Protein AF-A0A0B2QZ23-F1 (afdb_monomer_lite)

Sequence (233 aa):
MTALEVLDHSSRLVLEVAQHLGEGVVRTIVMDASEGVVRGWHVLNTGSLIITENKCAFVYRQMNEPPGARARVGLTGLTMAKHFRDAKGQDVLLFIDNIFRFTQANSDVSALLGRIPSAVGYQPTLSTDLGALQERITTTKKGSITYVQAIYVPADDLTDPAPAITFAHLDATTVLSRQISELGIYPIVEYLLKVLMIQINKGHQYIRSQAVSYFIYLFRHNFVSFYFQYVCM

pLDDT: mean 70.84, std 20.69, range [25.53, 92.12]

Organism: Glycine soja (NCBI:txid3848)

Structure (mmCIF, N/CA/C/O backbone):
data_AF-A0A0B2QZ23-F1
#
_entry.id   AF-A0A0B2QZ23-F1
#
loop_
_atom_site.group_PDB
_atom_site.id
_atom_site.type_symbol
_atom_site.label_atom_id
_atom_site.label_alt_id
_atom_site.label_comp_id
_atom_site.label_asym_id
_atom_site.label_entity_id
_atom_site.label_seq_id
_atom_site.pdbx_PDB_ins_code
_atom_site.Cartn_x
_atom_site.Cartn_y
_atom_site.Cartn_z
_atom_site.occupancy
_atom_site.B_iso_or_equiv
_atom_site.auth_seq_id
_atom_site.auth_comp_id
_atom_site.auth_asym_id
_atom_site.auth_atom_id
_atom_site.pdbx_PDB_model_num
ATOM 1 N N . MET A 1 1 ? -21.849 -13.389 3.381 1.00 57.47 1 MET A N 1
ATOM 2 C CA . MET A 1 1 ? -20.797 -14.112 4.123 1.00 57.47 1 MET A CA 1
ATOM 3 C C . MET A 1 1 ? -21.209 -14.118 5.583 1.00 57.47 1 MET A C 1
ATOM 5 O O . MET A 1 1 ? -21.574 -13.063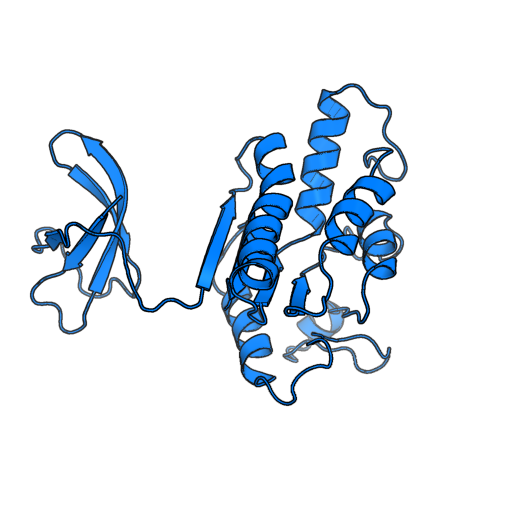 6.084 1.00 57.47 1 MET A O 1
ATOM 9 N N . THR A 1 2 ? -21.271 -15.291 6.206 1.00 71.69 2 THR A N 1
ATOM 10 C CA . THR A 1 2 ? -21.719 -15.505 7.595 1.00 71.69 2 THR A CA 1
ATOM 11 C C . THR A 1 2 ? -20.664 -16.329 8.332 1.00 71.69 2 THR A C 1
ATOM 13 O O . THR A 1 2 ? -19.887 -17.037 7.690 1.00 71.69 2 THR A O 1
ATOM 16 N N . ALA A 1 3 ? -20.622 -16.244 9.657 1.00 79.75 3 ALA A N 1
ATOM 17 C CA . ALA A 1 3 ? -19.800 -17.120 10.483 1.00 79.75 3 ALA A CA 1
ATOM 18 C C . ALA A 1 3 ? -20.585 -18.373 10.898 1.00 79.75 3 ALA A C 1
ATOM 20 O O . ALA A 1 3 ? -21.808 -18.330 11.049 1.00 79.75 3 ALA A O 1
ATOM 21 N N . LEU A 1 4 ? -19.884 -19.488 11.088 1.00 84.12 4 LEU A N 1
ATOM 22 C CA . LEU A 1 4 ? -20.405 -20.685 11.736 1.00 84.12 4 LEU A CA 1
ATOM 23 C C . LEU A 1 4 ? -19.620 -20.947 13.025 1.00 84.12 4 LEU A C 1
ATOM 25 O O . LEU A 1 4 ? -18.435 -20.638 13.112 1.00 84.12 4 LEU A O 1
ATOM 29 N N . GLU A 1 5 ? -20.271 -21.534 14.015 1.00 84.62 5 GLU A N 1
ATOM 30 C CA . GLU A 1 5 ? -19.658 -21.939 15.279 1.00 84.62 5 GLU A CA 1
ATOM 31 C C . GLU A 1 5 ? -19.799 -23.453 15.437 1.00 84.62 5 GLU A C 1
ATOM 33 O O . GLU A 1 5 ? -20.884 -24.000 15.239 1.00 84.62 5 GLU A O 1
ATOM 38 N N . VAL A 1 6 ? -18.700 -24.144 15.734 1.00 85.00 6 VAL A N 1
ATOM 39 C CA . VAL A 1 6 ? -18.723 -25.589 15.991 1.00 85.00 6 VAL A CA 1
ATOM 40 C C . VAL A 1 6 ? -19.332 -25.837 17.366 1.00 85.00 6 VAL A C 1
ATOM 42 O O . VAL A 1 6 ? -18.873 -25.272 18.357 1.00 85.00 6 VAL A O 1
ATOM 45 N N . LEU A 1 7 ? -20.357 -26.686 17.426 1.00 79.00 7 LEU A N 1
ATOM 46 C CA . LEU A 1 7 ? -20.997 -27.075 18.682 1.00 79.00 7 LEU A CA 1
ATOM 47 C C . LEU A 1 7 ? -20.193 -28.179 19.385 1.00 79.00 7 LEU A C 1
ATOM 49 O O . LEU A 1 7 ? -19.529 -28.982 18.733 1.00 79.00 7 LEU A O 1
ATOM 53 N N . ASP A 1 8 ? -20.273 -28.214 20.717 1.00 73.69 8 ASP A N 1
ATOM 54 C CA . ASP A 1 8 ? -19.713 -29.269 21.581 1.00 73.69 8 ASP A CA 1
ATOM 55 C C . ASP A 1 8 ? -18.184 -29.469 21.510 1.00 73.69 8 ASP A C 1
ATOM 57 O O . ASP A 1 8 ? -17.655 -30.495 21.943 1.00 73.69 8 ASP A O 1
ATOM 61 N N . HIS A 1 9 ? -17.444 -28.474 21.015 1.00 76.56 9 HIS A N 1
ATOM 62 C CA . HIS A 1 9 ? -15.984 -28.468 21.076 1.00 76.56 9 HIS A CA 1
ATOM 63 C C . HIS A 1 9 ? -15.488 -27.891 22.416 1.00 76.56 9 HIS A C 1
ATOM 65 O O . HIS A 1 9 ? -16.087 -26.983 22.989 1.00 76.56 9 HIS A O 1
ATOM 71 N N . SER A 1 10 ? -14.366 -28.417 22.924 1.00 71.38 10 SER A N 1
ATOM 72 C CA . SER A 1 10 ? -13.705 -27.990 24.168 1.00 71.38 10 SER A CA 1
ATOM 73 C C . SER A 1 10 ? -13.343 -26.503 24.214 1.00 71.38 10 SER A C 1
ATOM 75 O O . SER A 1 10 ? -13.226 -25.930 25.295 1.00 71.38 10 SER A O 1
ATOM 77 N N . SER A 1 11 ? -13.149 -25.884 23.053 1.00 72.44 11 SER A N 1
ATOM 78 C CA . SER A 1 11 ? -12.895 -24.458 22.881 1.00 72.44 11 SER A CA 1
ATOM 79 C C . SER A 1 11 ? -13.842 -23.896 21.826 1.00 72.44 11 SER A C 1
ATOM 81 O O . SER A 1 11 ? -14.302 -24.600 20.926 1.00 72.44 11 SER A O 1
ATOM 83 N N . ARG A 1 12 ? -14.147 -22.601 21.940 1.00 78.12 12 ARG A N 1
ATOM 84 C CA . ARG A 1 12 ? -15.008 -21.908 20.984 1.00 78.12 12 ARG A CA 1
ATOM 85 C C . ARG A 1 12 ? -14.316 -21.827 19.624 1.00 78.12 12 ARG A C 1
ATOM 87 O O . ARG A 1 12 ? -13.436 -20.991 19.436 1.00 78.12 12 ARG A O 1
ATOM 94 N N . LEU A 1 13 ? -14.746 -22.658 18.679 1.00 80.75 13 LEU A N 1
ATOM 95 C CA . LEU A 1 13 ? -14.172 -22.711 17.339 1.00 80.75 13 LEU A CA 1
ATOM 96 C C . LEU A 1 13 ? -15.102 -22.053 16.320 1.00 80.75 13 LEU A C 1
ATOM 98 O O . LEU A 1 13 ? -16.215 -22.521 16.065 1.00 80.75 13 LEU A O 1
ATOM 102 N N . VAL A 1 14 ? -14.619 -20.960 15.730 1.00 82.88 14 VAL A N 1
ATOM 103 C CA . VAL A 1 14 ? -15.349 -20.166 14.737 1.00 82.88 14 VAL A CA 1
ATOM 104 C C . VAL A 1 14 ? -14.823 -20.463 13.333 1.00 82.88 14 VAL A C 1
ATOM 106 O O . VAL A 1 14 ? -13.619 -20.571 13.096 1.00 82.88 14 VAL A O 1
ATOM 109 N N . LEU A 1 15 ? -15.753 -20.578 12.395 1.00 82.94 15 LEU A N 1
ATOM 110 C CA . LEU A 1 15 ? -15.555 -20.884 10.987 1.00 82.94 15 LEU A CA 1
ATOM 111 C C . LEU A 1 15 ? -16.089 -19.712 10.154 1.00 82.94 15 LEU A C 1
ATOM 113 O O . LEU A 1 15 ? -17.257 -19.349 10.271 1.00 82.94 15 LEU A O 1
ATOM 117 N N . GLU A 1 16 ? -15.284 -19.128 9.276 1.00 83.81 16 GLU A N 1
ATOM 118 C CA . GLU A 1 16 ? -15.757 -18.120 8.323 1.00 83.81 16 GLU A CA 1
ATOM 119 C C . GLU A 1 16 ? -16.198 -18.787 7.019 1.00 83.81 16 GLU A C 1
ATOM 121 O O . GLU A 1 16 ? -15.425 -19.527 6.413 1.00 83.81 16 GLU A O 1
ATOM 126 N N . VAL A 1 17 ? -17.420 -18.525 6.541 1.00 82.88 17 VAL A N 1
ATOM 127 C CA . VAL A 1 17 ? -17.855 -19.007 5.220 1.00 82.88 17 VAL A CA 1
ATOM 128 C C . VAL A 1 17 ? -17.101 -18.258 4.120 1.00 82.88 17 VAL A C 1
ATOM 130 O O . VAL A 1 17 ? -17.397 -17.098 3.835 1.00 82.88 17 VAL A O 1
ATOM 133 N N . ALA A 1 18 ? -16.176 -18.952 3.459 1.00 78.50 18 ALA A N 1
ATOM 134 C CA . ALA A 1 18 ? -15.369 -18.419 2.366 1.00 78.50 18 ALA A CA 1
ATOM 135 C C . ALA A 1 18 ? -16.057 -18.557 1.002 1.00 78.50 18 ALA A C 1
ATOM 137 O O . ALA A 1 18 ? -15.916 -17.693 0.139 1.00 78.50 18 ALA A O 1
ATOM 138 N N . GLN A 1 19 ? -16.804 -19.644 0.784 1.00 79.38 19 GLN A N 1
ATOM 139 C CA . GLN A 1 19 ? -17.449 -19.901 -0.505 1.00 79.38 19 GLN A CA 1
ATOM 140 C C . GLN A 1 19 ? -18.698 -20.775 -0.360 1.00 79.38 19 GLN A C 1
ATOM 142 O O . GLN A 1 19 ? -18.686 -21.767 0.364 1.00 79.38 19 GLN A O 1
ATOM 147 N N . HIS A 1 20 ? -19.754 -20.467 -1.115 1.00 83.00 20 HIS A N 1
ATOM 148 C CA . HIS A 1 20 ? -20.890 -21.374 -1.303 1.00 83.00 20 HIS A CA 1
ATOM 149 C C . HIS A 1 20 ? -20.602 -22.329 -2.465 1.00 83.00 20 HIS A C 1
ATOM 151 O O . HIS A 1 20 ? -20.280 -21.878 -3.563 1.00 83.00 20 HIS A O 1
ATOM 157 N N . LEU A 1 21 ? -20.711 -23.637 -2.223 1.00 83.06 21 LEU A N 1
ATOM 158 C CA . LEU A 1 21 ? -20.508 -24.673 -3.243 1.00 83.06 21 LEU A CA 1
ATOM 159 C C . LEU A 1 21 ? -21.816 -25.130 -3.910 1.00 83.06 21 LEU A C 1
ATOM 161 O O . LEU A 1 21 ? -21.762 -25.824 -4.919 1.00 83.06 21 LEU A O 1
ATOM 165 N N . GLY A 1 22 ? -22.970 -24.714 -3.378 1.00 80.38 22 GLY A N 1
ATOM 166 C CA . GLY A 1 22 ? -24.292 -25.176 -3.815 1.00 80.38 22 GLY A CA 1
ATOM 167 C C . GLY A 1 22 ? -24.845 -26.280 -2.909 1.00 80.38 22 GLY A C 1
ATOM 168 O O . GLY A 1 22 ? -24.141 -26.768 -2.032 1.00 80.38 22 GLY A O 1
ATOM 169 N N . GLU A 1 23 ? -26.130 -26.617 -3.070 1.00 84.25 23 GLU A N 1
ATOM 170 C CA . GLU A 1 23 ? -26.814 -27.707 -2.335 1.00 84.25 23 GLU A CA 1
ATOM 171 C C . GLU A 1 23 ? -26.714 -27.625 -0.797 1.00 84.25 23 GLU A C 1
ATOM 173 O O . GLU A 1 23 ? -26.673 -28.630 -0.096 1.00 84.25 23 GLU A O 1
ATOM 178 N N . GLY A 1 24 ? -26.653 -26.407 -0.246 1.00 80.38 24 GLY A N 1
ATOM 179 C CA . GLY A 1 24 ? -26.492 -26.198 1.199 1.00 80.38 24 GLY A CA 1
ATOM 180 C C . GLY A 1 24 ? -25.072 -26.454 1.720 1.00 80.38 24 GLY A C 1
ATOM 181 O O . GLY A 1 24 ? -24.843 -26.372 2.923 1.00 80.38 24 GLY A O 1
ATOM 182 N N . VAL A 1 25 ? -24.106 -26.707 0.833 1.00 83.94 25 VAL A N 1
ATOM 183 C CA . VAL A 1 25 ? -22.698 -26.913 1.173 1.00 83.94 25 VAL A CA 1
ATOM 184 C C . VAL A 1 25 ? -21.920 -25.604 1.051 1.00 83.94 25 VAL A C 1
ATOM 186 O O . VAL A 1 25 ? -22.030 -24.853 0.074 1.00 83.94 25 VAL A O 1
ATOM 189 N N . VAL A 1 26 ? -21.081 -25.341 2.048 1.00 85.38 26 VAL A N 1
ATOM 190 C CA . VAL A 1 26 ? -20.183 -24.185 2.104 1.00 85.38 26 VAL A CA 1
ATOM 191 C C . VAL A 1 26 ? -18.754 -24.636 2.393 1.00 85.38 26 VAL A C 1
ATOM 193 O O . VAL A 1 26 ? -18.535 -25.595 3.129 1.00 85.38 26 VAL A O 1
ATOM 196 N N . ARG A 1 27 ? -17.766 -23.944 1.818 1.00 84.81 27 ARG A N 1
ATOM 197 C CA . ARG A 1 27 ? -16.373 -24.005 2.272 1.00 84.81 27 ARG A CA 1
ATOM 198 C C . ARG A 1 27 ? -16.157 -22.943 3.324 1.00 84.81 27 ARG A C 1
ATOM 200 O O . ARG A 1 27 ? -16.476 -21.773 3.101 1.00 84.81 27 ARG A O 1
ATOM 207 N N . THR A 1 28 ? -15.558 -23.358 4.425 1.00 83.62 28 THR A N 1
ATOM 208 C CA . THR A 1 28 ? -15.240 -22.488 5.546 1.00 83.62 28 THR A CA 1
ATOM 209 C C . THR A 1 28 ? -13.744 -22.452 5.811 1.00 83.62 28 THR A C 1
ATOM 211 O O . THR A 1 28 ? -13.057 -23.454 5.622 1.00 83.62 28 THR A O 1
ATOM 214 N N . ILE A 1 29 ? -13.256 -21.309 6.279 1.00 81.12 29 ILE A N 1
ATOM 215 C CA . ILE A 1 29 ? -11.912 -21.138 6.829 1.00 81.12 29 ILE A CA 1
ATOM 216 C C . ILE A 1 29 ? -12.041 -21.209 8.349 1.00 81.12 29 ILE A C 1
ATOM 218 O O . ILE A 1 29 ? -12.860 -20.508 8.937 1.00 81.12 29 ILE A O 1
ATOM 222 N N . VAL A 1 30 ? -11.273 -22.092 8.981 1.00 79.81 30 VA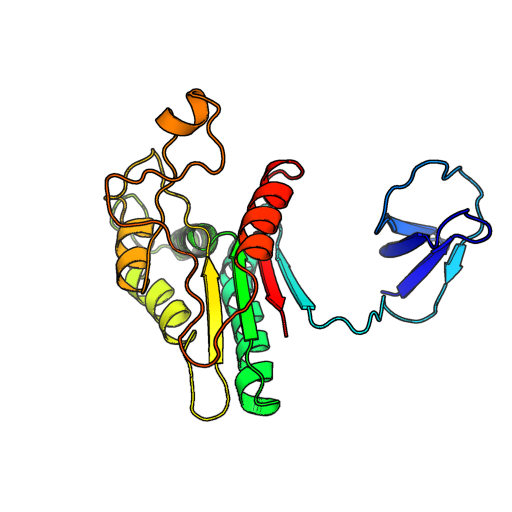L A N 1
ATOM 223 C CA . VAL A 1 30 ? -11.230 -22.197 10.444 1.00 79.81 30 VAL A CA 1
ATOM 224 C C . VAL A 1 30 ? -10.374 -21.053 10.982 1.00 79.81 30 VAL A C 1
ATOM 226 O O . VAL A 1 30 ? -9.276 -20.829 10.477 1.00 79.81 30 VAL A O 1
ATOM 229 N N . MET A 1 31 ? -10.876 -20.326 11.979 1.00 77.31 31 MET A N 1
ATOM 230 C CA . MET A 1 31 ? -10.185 -19.156 12.540 1.00 77.31 31 MET A CA 1
ATOM 231 C C . MET A 1 31 ? -9.189 -19.500 13.654 1.00 77.31 31 MET A C 1
ATOM 233 O O . MET A 1 31 ? -8.439 -18.628 14.084 1.00 77.31 31 MET A O 1
ATOM 237 N N . ASP A 1 32 ? -9.188 -20.748 14.117 1.00 76.56 32 ASP A N 1
ATOM 238 C CA . ASP A 1 32 ? -8.290 -21.269 15.150 1.00 76.56 32 ASP A CA 1
ATOM 239 C C . ASP A 1 32 ? -7.836 -22.696 14.780 1.00 76.56 32 ASP A C 1
ATOM 241 O O . ASP A 1 32 ? -8.217 -23.229 13.730 1.00 76.56 32 ASP A O 1
ATOM 245 N N . ALA A 1 33 ? -7.004 -23.319 15.614 1.00 75.88 33 ALA A N 1
ATOM 246 C CA . ALA A 1 33 ? -6.551 -24.689 15.433 1.00 75.88 33 ALA A CA 1
ATOM 247 C C . ALA A 1 33 ? -7.743 -25.642 15.232 1.00 75.88 33 ALA A C 1
ATOM 249 O O . ALA A 1 33 ? -8.682 -25.683 16.021 1.00 75.88 33 ALA A O 1
ATOM 250 N N . SER A 1 34 ? -7.690 -26.436 14.162 1.00 74.88 34 SER A N 1
ATOM 251 C CA . SER A 1 34 ? -8.732 -27.414 13.807 1.00 74.88 34 SER A CA 1
ATOM 252 C C . SER A 1 34 ? -8.493 -28.791 14.437 1.00 74.88 34 SER A C 1
ATOM 254 O O . SER A 1 34 ? -8.977 -29.811 13.940 1.00 74.88 34 SER A O 1
ATOM 256 N N . GLU A 1 35 ? -7.717 -28.839 15.521 1.00 75.06 35 GLU A N 1
ATOM 257 C CA . GLU A 1 35 ? -7.370 -30.085 16.195 1.00 75.06 35 GLU A CA 1
ATOM 258 C C . GLU A 1 35 ? -8.616 -30.751 16.790 1.00 75.06 35 GLU A C 1
ATOM 260 O O . GLU A 1 35 ? -9.374 -30.150 17.545 1.00 75.06 35 GLU A O 1
ATOM 265 N N . GLY A 1 36 ? -8.834 -32.020 16.439 1.00 73.88 36 GLY A N 1
ATOM 266 C CA . GLY A 1 36 ? -9.970 -32.803 16.933 1.00 73.88 36 GLY A CA 1
ATOM 267 C C . GLY A 1 36 ? -11.284 -32.601 16.172 1.00 73.88 36 GLY A C 1
ATOM 268 O O . GLY A 1 36 ? -12.244 -33.317 16.453 1.00 73.88 36 GLY A O 1
ATOM 269 N N . VAL A 1 37 ? -11.336 -31.711 15.175 1.00 79.44 37 VAL A N 1
ATOM 270 C CA . VAL A 1 37 ? -12.523 -31.556 14.322 1.00 79.44 37 VAL A CA 1
ATOM 271 C C . VAL A 1 37 ? -12.660 -32.763 13.397 1.00 79.44 37 VAL A C 1
ATOM 273 O O . VAL A 1 37 ? -11.770 -33.071 12.602 1.00 79.44 37 VAL A O 1
ATOM 276 N N . VAL A 1 38 ? -13.808 -33.436 13.464 1.00 78.94 38 VAL A N 1
ATOM 277 C CA . VAL A 1 38 ? -14.116 -34.613 12.643 1.00 78.94 38 VAL A CA 1
ATOM 278 C C . VAL A 1 38 ? -15.307 -34.366 11.723 1.00 78.94 38 VAL A C 1
ATOM 280 O O . VAL A 1 38 ? -16.138 -33.483 11.939 1.00 78.94 38 VAL A O 1
ATOM 283 N N . ARG A 1 39 ? -15.401 -35.163 10.654 1.00 80.75 39 ARG A N 1
ATOM 284 C CA . ARG A 1 39 ? -16.539 -35.101 9.729 1.00 80.75 39 ARG A CA 1
ATOM 285 C C . ARG A 1 39 ? -17.839 -35.421 10.469 1.00 80.75 39 ARG A C 1
ATOM 287 O O . ARG A 1 39 ? -17.892 -36.382 11.227 1.00 80.75 39 ARG A O 1
ATOM 294 N N . GLY A 1 40 ? -18.887 -34.650 10.184 1.00 81.25 40 GLY A N 1
ATOM 295 C CA . GLY A 1 40 ? -20.218 -34.837 10.770 1.00 81.25 40 GLY A CA 1
ATOM 296 C C . GLY A 1 40 ? -20.485 -34.012 12.029 1.00 81.25 40 GLY A C 1
ATOM 297 O O . GLY A 1 40 ? -21.598 -34.059 12.538 1.00 81.25 40 GLY A O 1
ATOM 298 N N . TRP A 1 41 ? -19.511 -33.235 12.512 1.00 84.00 41 TRP A N 1
ATOM 299 C CA . TRP A 1 41 ? -19.747 -32.282 13.593 1.00 84.00 41 TRP A CA 1
ATOM 300 C C . TRP A 1 41 ? -20.768 -31.213 13.219 1.00 84.00 41 TRP A C 1
ATOM 302 O O . TRP A 1 41 ? -20.800 -30.705 12.094 1.00 84.00 41 TRP A O 1
ATOM 312 N N . HIS A 1 42 ? -21.605 -30.877 14.196 1.00 83.62 42 HIS A N 1
ATOM 313 C CA . HIS A 1 42 ? -22.651 -29.888 14.028 1.00 83.62 42 HIS A CA 1
ATOM 314 C C . HIS A 1 42 ? -22.065 -28.480 14.109 1.00 83.62 42 HIS A C 1
ATOM 316 O O . HIS A 1 42 ? -21.294 -28.148 15.009 1.00 83.62 42 HIS A O 1
ATOM 322 N N . VAL A 1 43 ? -22.461 -27.646 13.151 1.00 86.56 43 VAL A N 1
ATOM 323 C CA . VAL A 1 43 ? -22.077 -26.238 13.080 1.00 86.56 43 VAL A CA 1
ATOM 324 C C . VAL A 1 43 ? -23.330 -25.377 13.101 1.00 86.56 43 VAL A C 1
ATOM 326 O O . VAL A 1 43 ? -24.308 -25.661 12.407 1.00 86.56 43 VAL A O 1
ATOM 329 N N . LEU A 1 44 ? -23.310 -24.325 13.908 1.00 85.62 44 LEU A N 1
ATOM 330 C CA . LEU A 1 44 ? -24.394 -23.367 14.038 1.00 85.62 44 LEU A CA 1
ATOM 331 C C . LEU A 1 44 ? -24.081 -22.131 13.201 1.00 85.62 44 LEU A C 1
ATOM 333 O O . LEU A 1 44 ? -23.026 -21.526 13.354 1.00 85.62 44 LEU A O 1
ATOM 337 N N . ASN A 1 45 ? -24.999 -21.735 12.321 1.00 84.38 45 ASN A N 1
ATOM 338 C CA . ASN A 1 45 ? -24.868 -20.481 11.585 1.00 84.38 45 ASN A CA 1
ATOM 339 C C . ASN A 1 45 ? -25.243 -19.312 12.496 1.00 84.38 45 ASN A C 1
ATOM 341 O O . ASN A 1 45 ? -26.379 -19.229 12.958 1.00 84.38 45 ASN A O 1
ATOM 345 N N . THR A 1 46 ? -24.306 -18.396 12.729 1.00 77.19 46 THR A N 1
ATOM 346 C CA . THR A 1 46 ? -24.526 -17.238 13.606 1.00 77.19 46 THR A CA 1
ATOM 347 C C . THR A 1 46 ? -25.385 -16.153 12.949 1.00 77.19 46 THR A C 1
ATOM 349 O O . THR A 1 46 ? -25.709 -15.149 13.583 1.00 77.19 46 THR A O 1
ATOM 352 N N . GLY A 1 47 ? -25.718 -16.298 11.659 1.00 74.06 47 GLY A N 1
ATOM 353 C CA . GLY A 1 47 ? -26.529 -15.349 10.888 1.00 74.06 47 GLY A CA 1
ATOM 354 C C . GLY A 1 47 ? -25.864 -13.988 10.663 1.00 74.06 47 GLY A C 1
ATOM 355 O O . GLY A 1 47 ? -26.443 -13.104 10.038 1.00 74.06 47 GLY A O 1
ATOM 356 N N . SER A 1 48 ? -24.640 -13.816 11.152 1.00 66.25 48 SER A N 1
ATOM 357 C CA . SER A 1 48 ? -23.883 -12.574 11.144 1.00 66.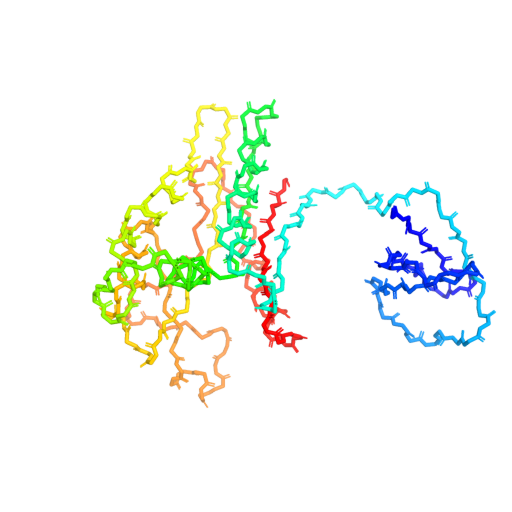25 48 SER A CA 1
ATOM 358 C C . SER A 1 48 ? -22.439 -12.860 10.745 1.00 66.25 48 SER A C 1
ATOM 360 O O . SER A 1 48 ? -21.976 -14.001 10.760 1.00 66.25 48 SER A O 1
ATOM 362 N N . LEU A 1 49 ? -21.726 -11.824 10.309 1.00 67.38 49 LEU A N 1
ATOM 363 C CA . LEU A 1 49 ? -20.280 -11.908 10.099 1.00 67.38 49 LEU A CA 1
ATOM 364 C C . LEU A 1 49 ? -19.579 -12.177 11.440 1.00 67.38 49 LEU A C 1
ATOM 366 O O . LEU A 1 49 ? -20.186 -12.023 12.498 1.00 67.38 49 LEU A O 1
ATOM 370 N N . ILE A 1 50 ? -18.296 -12.544 11.415 1.00 60.69 50 ILE A N 1
ATOM 371 C CA . ILE A 1 50 ? -17.487 -12.585 12.640 1.00 60.69 50 ILE A CA 1
ATOM 372 C C . ILE A 1 50 ? -17.350 -11.146 13.160 1.00 60.69 50 ILE A C 1
ATOM 374 O O . ILE A 1 50 ? -16.470 -10.395 12.749 1.00 60.69 50 ILE A O 1
ATOM 378 N N . ILE A 1 51 ? -18.263 -10.746 14.042 1.00 42.53 51 ILE A N 1
ATOM 379 C CA . ILE A 1 51 ? -18.211 -9.492 14.793 1.00 42.53 51 ILE A CA 1
ATOM 380 C C . ILE A 1 51 ? -17.527 -9.775 16.124 1.00 42.53 51 ILE A C 1
ATOM 382 O O . ILE A 1 51 ? -18.152 -10.046 17.143 1.00 42.53 51 ILE A O 1
ATOM 386 N N . THR A 1 52 ? -16.204 -9.729 16.104 1.00 42.47 52 THR A N 1
ATOM 387 C CA . THR A 1 52 ? -15.451 -9.341 17.298 1.00 42.47 52 THR A CA 1
ATOM 388 C C . THR A 1 52 ? -15.610 -7.824 17.459 1.00 42.47 52 THR A C 1
ATOM 390 O O . THR A 1 52 ? -15.868 -7.131 16.472 1.00 42.47 52 THR A O 1
ATOM 393 N N . GLU A 1 53 ? -15.414 -7.273 18.658 1.00 44.22 53 GLU A N 1
ATOM 394 C CA . GLU A 1 53 ? -15.165 -5.836 18.885 1.00 44.22 53 GLU A CA 1
ATOM 395 C C . GLU A 1 53 ? -13.830 -5.404 18.239 1.00 44.22 53 GLU A C 1
ATOM 397 O O . GLU A 1 53 ? -12.900 -4.916 18.882 1.00 44.22 53 GLU A O 1
ATOM 402 N N . ASN A 1 54 ? -13.673 -5.704 16.952 1.00 53.09 54 ASN A N 1
ATOM 403 C CA . ASN A 1 54 ? -12.395 -5.757 16.288 1.00 53.09 54 ASN A CA 1
ATOM 404 C C . ASN A 1 54 ? -12.017 -4.347 15.881 1.00 53.09 54 ASN A C 1
ATOM 406 O O . ASN A 1 54 ? -12.514 -3.787 14.904 1.00 53.09 54 ASN A O 1
ATOM 410 N N . LYS A 1 55 ? -11.054 -3.806 16.616 1.00 65.75 55 LYS A N 1
ATOM 411 C CA . LYS A 1 55 ? -10.291 -2.620 16.245 1.00 65.75 55 LYS A CA 1
ATOM 412 C C . LYS A 1 55 ? -9.355 -2.897 15.061 1.00 65.75 55 LYS A C 1
ATOM 414 O O . LYS A 1 55 ? -8.277 -2.336 14.996 1.00 65.75 55 LYS A O 1
ATOM 419 N N . CYS A 1 56 ? -9.680 -3.820 14.161 1.00 68.38 56 CYS A N 1
ATOM 420 C CA . CYS A 1 56 ? -8.805 -4.198 13.061 1.00 68.38 56 CYS A CA 1
ATOM 421 C C . CYS A 1 56 ? -9.622 -4.414 11.791 1.00 68.38 56 CYS A C 1
ATOM 423 O O . CYS A 1 56 ? -10.619 -5.134 11.801 1.00 68.38 56 CYS A O 1
ATOM 425 N N . ALA A 1 57 ? -9.190 -3.791 10.699 1.00 72.75 57 ALA A N 1
ATOM 426 C CA . ALA A 1 57 ? -9.714 -4.022 9.365 1.00 72.75 57 ALA A CA 1
ATOM 427 C C . ALA A 1 57 ? -8.616 -4.587 8.462 1.00 72.75 57 ALA A C 1
ATOM 429 O O . ALA A 1 57 ? -7.480 -4.107 8.455 1.00 72.75 57 ALA A O 1
ATOM 430 N N . PHE A 1 58 ? -8.989 -5.595 7.680 1.00 75.88 58 PHE A N 1
ATOM 431 C CA . PHE A 1 58 ? -8.106 -6.288 6.756 1.00 75.88 58 PHE A CA 1
ATOM 432 C C . PHE A 1 58 ? -8.479 -5.942 5.325 1.00 75.88 58 PHE A C 1
ATOM 434 O O . PHE A 1 58 ? -9.626 -6.109 4.909 1.00 75.88 58 PHE A O 1
ATOM 441 N N . VAL A 1 59 ? -7.490 -5.500 4.558 1.00 75.94 59 VAL A N 1
ATOM 442 C CA . VAL A 1 59 ? -7.618 -5.290 3.120 1.00 75.94 59 VAL A CA 1
ATOM 443 C C . VAL A 1 59 ? -6.507 -6.083 2.455 1.00 75.94 59 VAL A C 1
ATOM 445 O O . VAL A 1 59 ? -5.332 -5.756 2.594 1.00 75.94 59 VAL A O 1
ATOM 448 N N . TYR A 1 60 ? -6.869 -7.153 1.757 1.00 78.06 60 TYR A N 1
ATOM 449 C CA . TYR A 1 60 ? -5.902 -8.060 1.149 1.00 78.06 60 TYR A CA 1
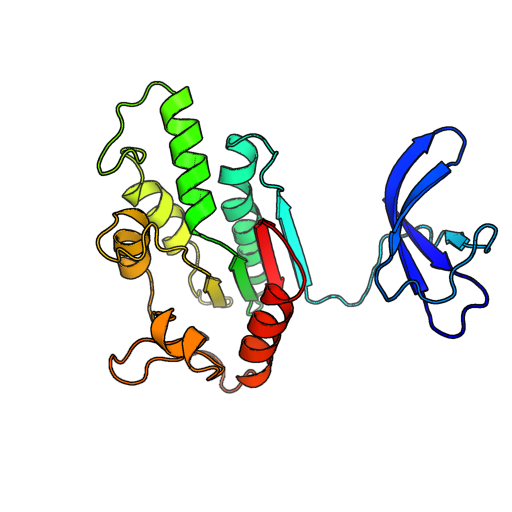ATOM 450 C C . TYR A 1 60 ? -6.263 -8.348 -0.301 1.00 78.06 60 TYR A C 1
ATOM 452 O O . TYR A 1 60 ? -7.432 -8.289 -0.675 1.00 78.06 60 TYR A O 1
ATOM 460 N N . ARG A 1 61 ? -5.247 -8.671 -1.103 1.00 76.25 61 ARG A N 1
ATOM 461 C CA . ARG A 1 61 ? -5.379 -9.255 -2.445 1.00 76.25 61 ARG A CA 1
ATOM 462 C C . ARG A 1 61 ? -4.319 -10.341 -2.620 1.00 76.25 61 ARG A C 1
ATOM 464 O O . ARG A 1 61 ? -3.236 -10.258 -2.043 1.00 76.25 61 ARG A O 1
ATOM 471 N N . GLN A 1 62 ? -4.621 -11.362 -3.411 1.00 76.75 62 GLN A N 1
ATOM 472 C CA . GLN A 1 62 ? -3.674 -12.443 -3.698 1.00 76.75 62 GLN A CA 1
ATOM 473 C C . GLN A 1 62 ? -2.759 -12.099 -4.890 1.00 76.75 62 GLN A C 1
ATOM 475 O O . GLN A 1 62 ? -3.083 -11.250 -5.719 1.00 76.75 62 GLN A O 1
ATOM 480 N N . MET A 1 63 ? -1.598 -12.757 -5.004 1.00 75.38 63 MET A N 1
ATOM 481 C CA . MET A 1 63 ? -0.645 -12.505 -6.106 1.00 75.38 63 MET A CA 1
ATOM 482 C C . MET A 1 63 ? -1.139 -12.969 -7.480 1.00 75.38 63 MET A C 1
ATOM 484 O O . MET A 1 63 ? -0.714 -12.423 -8.493 1.00 75.38 63 MET A O 1
ATOM 488 N N . ASN A 1 64 ? -2.033 -13.957 -7.510 1.00 79.50 64 ASN A N 1
ATOM 489 C CA . ASN A 1 64 ? -2.687 -14.463 -8.720 1.00 79.50 64 ASN A CA 1
ATOM 490 C C . ASN A 1 64 ? -3.776 -13.515 -9.259 1.00 79.50 64 ASN A C 1
ATOM 492 O O . ASN A 1 64 ? -4.344 -13.778 -10.317 1.00 79.50 64 ASN A O 1
ATOM 496 N N . GLU A 1 65 ? -4.091 -12.432 -8.545 1.00 83.06 65 GLU A N 1
ATOM 497 C CA . GLU A 1 65 ? -5.080 -11.461 -8.986 1.00 83.06 65 GLU A CA 1
ATOM 498 C C . GLU A 1 65 ? -4.537 -10.521 -10.070 1.00 83.06 65 GLU A C 1
ATOM 500 O O . GLU A 1 65 ? -3.331 -10.235 -10.127 1.00 83.06 65 GLU A O 1
ATOM 505 N N . PRO A 1 66 ? -5.429 -9.966 -10.916 1.00 86.69 66 PRO A N 1
ATOM 506 C CA . PRO A 1 66 ? -5.020 -9.052 -11.969 1.00 86.69 66 PRO A CA 1
ATOM 507 C C . PRO A 1 66 ? -4.236 -7.855 -11.408 1.00 86.69 66 PRO A C 1
ATOM 509 O O . PRO A 1 66 ? -4.562 -7.334 -10.333 1.00 86.69 66 PRO A O 1
ATOM 512 N N . PRO A 1 67 ? -3.231 -7.356 -12.150 1.00 86.94 67 PRO A N 1
ATOM 513 C CA . PRO A 1 67 ? -2.353 -6.285 -11.680 1.00 86.94 67 PRO A CA 1
ATOM 514 C C . PRO A 1 67 ? -3.124 -5.004 -11.326 1.00 86.94 67 PRO A C 1
ATOM 516 O O . PRO A 1 67 ? -2.781 -4.331 -10.359 1.00 86.94 67 PRO A O 1
ATOM 519 N N . GLY A 1 68 ? -4.242 -4.716 -12.002 1.00 87.44 68 GLY A N 1
ATOM 520 C CA . GLY A 1 68 ? -5.110 -3.589 -11.647 1.00 87.44 68 GLY A CA 1
ATOM 521 C C . GLY A 1 68 ? -5.720 -3.685 -10.239 1.00 87.44 68 GLY A C 1
ATOM 522 O O . GLY A 1 68 ? -5.826 -2.672 -9.550 1.00 87.44 68 GLY A O 1
ATOM 523 N N . ALA A 1 69 ? -6.079 -4.887 -9.773 1.00 82.88 69 ALA A N 1
ATOM 524 C CA . ALA A 1 69 ? -6.585 -5.085 -8.413 1.00 82.88 69 ALA A CA 1
ATOM 525 C C . ALA A 1 69 ? -5.462 -4.927 -7.375 1.00 82.88 69 ALA A C 1
ATOM 527 O O . ALA A 1 69 ? -5.636 -4.221 -6.376 1.00 82.88 69 ALA A O 1
ATOM 528 N N . ARG A 1 70 ? -4.286 -5.502 -7.662 1.00 86.06 70 ARG A N 1
ATOM 529 C CA . ARG A 1 70 ? -3.078 -5.389 -6.827 1.00 86.06 70 ARG A CA 1
ATOM 530 C C . ARG A 1 70 ? -2.592 -3.941 -6.697 1.00 86.06 70 ARG A C 1
ATOM 532 O O . ARG A 1 70 ? -2.219 -3.521 -5.610 1.00 86.06 70 ARG A O 1
ATOM 539 N N . ALA A 1 71 ? -2.687 -3.136 -7.753 1.00 84.25 71 ALA A N 1
ATOM 540 C CA . ALA A 1 71 ? -2.330 -1.717 -7.713 1.00 84.25 71 ALA A CA 1
ATOM 541 C C . ALA A 1 71 ? -3.273 -0.878 -6.823 1.00 84.25 71 ALA A C 1
ATOM 543 O O . ALA A 1 71 ? -2.895 0.179 -6.321 1.00 84.25 71 ALA A O 1
ATOM 544 N N . ARG A 1 72 ? -4.519 -1.323 -6.610 1.00 86.06 72 ARG A N 1
ATOM 545 C CA . ARG A 1 72 ? -5.540 -0.551 -5.880 1.00 86.06 72 ARG A CA 1
ATOM 546 C C . ARG A 1 72 ? -5.673 -0.905 -4.405 1.00 86.06 72 ARG A C 1
ATOM 548 O O . ARG A 1 72 ? -6.119 -0.054 -3.642 1.00 86.06 72 ARG A O 1
ATOM 555 N N . VAL A 1 73 ? -5.270 -2.105 -3.989 1.00 83.44 73 VAL A N 1
ATOM 556 C CA . VAL A 1 73 ? -5.391 -2.565 -2.591 1.00 83.44 73 VAL A CA 1
ATOM 557 C C . VAL A 1 73 ? -4.732 -1.593 -1.598 1.00 83.44 73 VAL A C 1
ATOM 559 O O . VAL A 1 73 ? -5.365 -1.213 -0.612 1.00 83.44 73 VAL A O 1
ATOM 562 N N . GLY A 1 74 ? -3.550 -1.077 -1.974 1.00 83.94 74 GLY A N 1
ATOM 563 C CA . GLY A 1 74 ? -2.802 0.006 -1.325 1.00 83.94 74 GLY A CA 1
ATOM 564 C C . GLY A 1 74 ? -3.672 1.205 -0.948 1.00 83.94 74 GLY A C 1
ATOM 565 O O . GLY A 1 74 ? -3.723 1.685 0.188 1.00 83.94 74 GLY A O 1
ATOM 566 N N . LEU A 1 75 ? -4.390 1.686 -1.959 1.00 86.19 75 LEU A N 1
ATOM 567 C CA . LEU A 1 75 ? -5.221 2.881 -1.898 1.00 86.19 75 LEU A CA 1
ATOM 568 C C . LEU A 1 75 ? -6.514 2.629 -1.123 1.00 86.19 75 LEU A C 1
ATOM 570 O O . LEU A 1 75 ? -6.979 3.525 -0.418 1.00 86.19 75 LEU A O 1
ATOM 574 N N . THR A 1 76 ? -7.092 1.432 -1.227 1.00 82.81 76 THR A N 1
ATOM 575 C CA . THR A 1 76 ? -8.292 1.053 -0.474 1.00 82.81 76 THR A CA 1
ATOM 576 C C . THR A 1 76 ? -8.013 1.014 1.027 1.00 82.81 76 THR A C 1
ATOM 578 O O . THR A 1 76 ? -8.720 1.684 1.780 1.00 82.81 76 THR A O 1
ATOM 581 N N . GLY A 1 77 ? -6.949 0.329 1.465 1.00 83.81 77 GLY A N 1
ATOM 582 C CA . GLY A 1 77 ? -6.573 0.289 2.884 1.00 83.81 77 GLY A CA 1
ATOM 583 C C . GLY A 1 77 ? -6.268 1.682 3.439 1.00 83.81 77 GLY A C 1
ATOM 584 O O . GLY A 1 77 ? -6.737 2.056 4.512 1.00 83.81 77 GLY A O 1
ATOM 585 N N . LEU A 1 78 ? -5.594 2.516 2.647 1.00 85.88 78 LEU A N 1
ATOM 586 C CA . LEU A 1 78 ? -5.343 3.913 2.988 1.00 85.88 78 LEU A CA 1
ATOM 587 C C . LEU A 1 78 ? -6.626 4.754 3.070 1.00 85.88 78 LEU A C 1
ATOM 589 O O . LEU A 1 78 ? -6.728 5.663 3.889 1.00 85.88 78 LEU A O 1
ATOM 593 N N . THR A 1 79 ? -7.616 4.480 2.225 1.00 84.81 79 THR A N 1
ATOM 594 C CA . THR A 1 79 ? -8.891 5.211 2.227 1.00 84.81 79 THR A CA 1
ATOM 595 C C . THR A 1 79 ? -9.705 4.867 3.472 1.00 84.81 79 THR A C 1
ATOM 597 O O . THR A 1 79 ? -10.275 5.763 4.092 1.00 84.81 79 THR A O 1
ATOM 600 N N . MET A 1 80 ? -9.678 3.602 3.899 1.00 82.56 80 MET A N 1
ATOM 601 C CA . MET A 1 80 ? -10.240 3.179 5.182 1.00 82.56 80 MET A CA 1
ATOM 602 C C . MET A 1 80 ? -9.514 3.848 6.352 1.00 82.56 80 MET A C 1
ATOM 604 O O . MET A 1 80 ? -10.167 4.460 7.192 1.00 82.56 80 MET A O 1
ATOM 608 N N . ALA A 1 81 ? -8.178 3.830 6.369 1.00 83.31 81 ALA A N 1
ATOM 609 C CA . ALA A 1 81 ? -7.395 4.499 7.409 1.00 83.31 81 ALA A CA 1
ATOM 610 C C . ALA A 1 81 ? -7.707 6.004 7.497 1.00 83.31 81 ALA A C 1
ATOM 612 O O . ALA A 1 81 ? -7.920 6.535 8.586 1.00 83.31 81 ALA A O 1
ATOM 613 N N . LYS A 1 82 ? -7.835 6.689 6.352 1.00 84.25 82 LYS A N 1
ATOM 614 C CA . LYS A 1 82 ? -8.266 8.094 6.310 1.00 84.25 82 LYS A CA 1
ATOM 615 C C . LYS A 1 82 ? -9.668 8.298 6.861 1.00 84.25 82 LYS A C 1
ATOM 617 O O . LYS A 1 82 ? -9.892 9.281 7.552 1.00 84.25 82 LYS A O 1
ATOM 622 N N . HIS A 1 83 ? -10.605 7.395 6.584 1.00 85.62 83 HIS A N 1
ATOM 623 C CA . HIS A 1 83 ? -11.953 7.501 7.131 1.00 85.62 83 HIS A CA 1
ATOM 624 C C . HIS A 1 83 ? -11.947 7.433 8.667 1.00 85.62 83 HIS A C 1
ATOM 626 O O . HIS A 1 83 ? -12.570 8.271 9.316 1.00 85.62 83 HIS A O 1
ATOM 632 N N . PHE A 1 84 ? -11.191 6.503 9.257 1.00 84.38 84 PHE A N 1
ATOM 633 C CA . PHE A 1 84 ? -11.051 6.413 10.716 1.00 84.38 84 PHE A CA 1
ATOM 634 C C . PHE A 1 84 ? -10.350 7.643 11.312 1.00 84.38 84 PHE A C 1
ATOM 636 O O . PHE A 1 84 ? -10.815 8.185 12.315 1.00 84.38 84 PHE A O 1
ATOM 643 N N . ARG A 1 85 ? -9.321 8.164 10.638 1.00 86.81 85 ARG A N 1
ATOM 644 C CA . ARG A 1 85 ? -8.643 9.404 11.035 1.00 86.81 85 ARG A CA 1
ATOM 645 C C . ARG A 1 85 ? -9.553 10.638 10.954 1.00 86.81 85 ARG A C 1
ATOM 647 O O . ARG A 1 85 ? -9.622 11.417 11.895 1.00 86.81 85 ARG A O 1
ATOM 654 N N . ASP A 1 86 ? -10.246 10.840 9.832 1.00 87.00 86 ASP A N 1
ATOM 655 C CA . ASP A 1 86 ? -10.918 12.110 9.516 1.00 87.00 86 ASP A CA 1
ATOM 656 C C . ASP A 1 86 ? -12.368 12.178 10.009 1.00 87.00 86 ASP A C 1
ATOM 658 O O . ASP A 1 86 ? -12.814 13.246 10.440 1.00 87.00 86 ASP A O 1
ATOM 662 N N . ALA A 1 87 ? -13.112 11.069 9.915 1.00 82.44 87 ALA A N 1
ATOM 663 C CA . ALA A 1 87 ? -14.524 11.008 10.296 1.00 82.44 87 ALA A CA 1
ATOM 664 C C . ALA A 1 87 ? -14.710 10.603 11.762 1.00 82.44 87 ALA A C 1
ATOM 666 O O . ALA A 1 87 ? -15.605 11.128 12.420 1.00 82.44 87 ALA A O 1
ATOM 667 N N . LYS A 1 88 ? -13.866 9.695 12.277 1.00 82.56 88 LYS A N 1
ATOM 668 C CA . LYS A 1 88 ? -13.928 9.248 13.679 1.00 82.56 88 LYS A CA 1
ATOM 669 C C . LYS A 1 88 ? -12.915 9.930 14.599 1.00 82.56 88 LYS A C 1
ATOM 671 O O . LYS A 1 88 ? -13.051 9.802 15.809 1.00 82.56 88 LYS A O 1
ATOM 676 N N . GLY A 1 89 ? -11.935 10.654 14.051 1.00 84.19 89 GLY A N 1
ATOM 677 C CA . GLY A 1 89 ? -10.925 11.357 14.846 1.00 84.19 89 GLY A CA 1
ATOM 678 C C . GLY A 1 89 ? -9.987 10.423 15.615 1.00 84.19 89 GLY A C 1
ATOM 679 O O . GLY A 1 89 ? -9.555 10.762 16.711 1.00 84.19 89 GLY A O 1
ATOM 680 N N . GLN A 1 90 ? -9.748 9.216 15.096 1.00 80.25 90 GLN A N 1
ATOM 681 C CA . GLN A 1 90 ? -8.947 8.196 15.772 1.00 80.25 90 GLN A CA 1
ATOM 682 C C . GLN A 1 90 ? -7.506 8.187 15.261 1.00 80.25 90 GLN A C 1
ATOM 684 O O . GLN A 1 90 ? -7.241 8.516 14.102 1.00 80.25 90 GLN A O 1
ATOM 689 N N . ASP A 1 91 ? -6.590 7.764 16.127 1.00 84.62 91 ASP A N 1
ATOM 690 C CA . ASP A 1 91 ? -5.223 7.438 15.741 1.00 84.62 91 ASP A CA 1
ATOM 691 C C . ASP A 1 91 ? -5.186 6.025 15.169 1.00 84.62 91 ASP A C 1
ATOM 693 O O . ASP A 1 91 ? -5.570 5.060 15.824 1.00 84.62 91 ASP A O 1
ATOM 697 N N . VAL A 1 92 ? -4.749 5.915 13.921 1.00 81.31 92 VAL A N 1
ATOM 698 C CA . VAL A 1 92 ? -4.828 4.679 13.146 1.00 81.31 92 VAL A CA 1
ATOM 699 C C . VAL A 1 92 ? -3.430 4.135 12.911 1.00 81.31 92 VAL A C 1
ATOM 701 O O . VAL A 1 92 ? -2.536 4.868 12.490 1.00 81.31 92 VAL A O 1
ATOM 704 N N . LEU A 1 93 ? -3.250 2.835 13.121 1.00 83.19 93 LEU A N 1
ATOM 705 C CA . LEU A 1 93 ? -2.027 2.121 12.781 1.00 83.19 93 LEU A CA 1
ATOM 706 C C . LEU A 1 93 ? -2.228 1.326 11.485 1.00 83.19 93 LEU A C 1
ATOM 708 O O . LEU A 1 93 ? -3.047 0.414 11.421 1.00 83.19 93 LEU A O 1
ATOM 712 N N . LEU A 1 94 ? -1.475 1.674 10.446 1.00 81.69 94 LEU A N 1
ATOM 713 C CA . LEU A 1 94 ? -1.534 1.084 9.115 1.00 81.69 94 LEU A CA 1
ATOM 714 C C . LEU A 1 94 ? -0.322 0.176 8.870 1.00 81.69 94 LEU A C 1
ATOM 716 O O . LEU A 1 94 ? 0.806 0.651 8.839 1.00 81.69 94 LEU A O 1
ATOM 720 N N . PHE A 1 95 ? -0.529 -1.110 8.612 1.00 83.31 95 PHE A N 1
ATOM 721 C CA . PHE A 1 95 ? 0.539 -1.997 8.148 1.00 83.31 95 PHE A CA 1
ATOM 722 C C . PHE A 1 95 ? 0.413 -2.253 6.654 1.00 83.31 95 PHE A C 1
ATOM 724 O O . PHE A 1 95 ? -0.688 -2.514 6.179 1.00 83.31 95 PHE A O 1
ATOM 731 N N . ILE A 1 96 ? 1.530 -2.211 5.930 1.00 81.38 96 ILE A N 1
ATOM 732 C CA . ILE A 1 96 ? 1.604 -2.503 4.494 1.00 81.38 96 ILE A CA 1
ATOM 733 C C . ILE A 1 96 ? 2.665 -3.585 4.270 1.00 81.38 96 ILE A C 1
ATOM 735 O O . ILE A 1 96 ? 3.863 -3.306 4.326 1.00 81.38 96 ILE A O 1
ATOM 739 N N . ASP A 1 97 ? 2.235 -4.809 3.978 1.00 83.06 97 ASP A N 1
ATOM 740 C CA . ASP A 1 97 ? 3.112 -5.896 3.541 1.00 83.06 97 ASP A CA 1
ATOM 741 C C . ASP A 1 97 ? 2.735 -6.294 2.104 1.00 83.06 97 ASP A C 1
ATOM 743 O O . ASP A 1 97 ? 1.728 -6.961 1.871 1.00 83.06 97 ASP A O 1
ATOM 747 N N . ASN A 1 98 ? 3.431 -5.826 1.068 1.00 79.38 98 ASN A N 1
ATOM 748 C CA . ASN A 1 98 ? 4.708 -5.099 1.028 1.00 79.38 98 ASN A CA 1
ATOM 749 C C . ASN A 1 98 ? 4.618 -3.950 0.025 1.00 79.38 98 ASN A C 1
ATOM 751 O O . ASN A 1 98 ? 4.205 -4.182 -1.103 1.00 79.38 98 ASN A O 1
ATOM 755 N N . ILE A 1 99 ? 5.084 -2.743 0.334 1.00 84.44 99 ILE A N 1
ATOM 756 C CA . ILE A 1 99 ? 4.938 -1.609 -0.597 1.00 84.44 99 ILE A CA 1
ATOM 757 C C . ILE A 1 99 ? 5.535 -1.868 -1.997 1.00 84.44 99 ILE A C 1
ATOM 759 O O . ILE A 1 99 ? 5.021 -1.369 -2.996 1.00 84.44 99 ILE A O 1
ATOM 763 N N . PHE A 1 100 ? 6.542 -2.735 -2.112 1.00 85.62 100 PHE A N 1
ATOM 764 C CA . PHE A 1 100 ? 7.125 -3.134 -3.391 1.00 85.62 100 PHE A CA 1
ATOM 765 C C . PHE A 1 100 ? 6.116 -3.764 -4.363 1.00 85.62 100 PHE A C 1
ATOM 767 O O . PHE A 1 100 ? 6.263 -3.606 -5.574 1.00 85.62 100 PHE A O 1
ATOM 774 N N . ARG A 1 101 ? 5.060 -4.456 -3.905 1.00 86.00 101 ARG A N 1
ATOM 775 C CA . ARG A 1 101 ? 4.114 -5.064 -4.870 1.00 86.00 101 ARG A CA 1
ATOM 776 C C . ARG A 1 101 ? 3.133 -4.063 -5.445 1.00 86.00 101 ARG A C 1
ATOM 778 O O . ARG A 1 101 ? 2.588 -4.328 -6.511 1.00 86.00 101 ARG A O 1
ATOM 785 N N . PHE A 1 102 ? 2.951 -2.913 -4.803 1.00 89.25 102 PHE A N 1
ATOM 786 C CA . PHE A 1 102 ? 2.280 -1.782 -5.427 1.00 89.25 102 PHE A CA 1
ATOM 787 C C . PHE A 1 102 ? 3.094 -1.312 -6.637 1.00 89.25 102 PHE A C 1
ATOM 789 O O . PHE A 1 102 ? 2.547 -1.179 -7.730 1.00 89.25 102 PHE A O 1
ATOM 796 N N . THR A 1 103 ? 4.412 -1.170 -6.477 1.00 90.75 103 THR A N 1
ATOM 797 C CA . THR A 1 103 ? 5.327 -0.865 -7.586 1.00 90.75 103 THR A CA 1
ATOM 798 C C . THR A 1 103 ? 5.293 -1.945 -8.666 1.00 90.75 103 THR A C 1
ATOM 800 O O . THR A 1 103 ? 5.108 -1.623 -9.836 1.00 90.75 103 THR A O 1
ATOM 803 N N . GLN A 1 104 ? 5.385 -3.222 -8.287 1.00 89.75 104 GLN A N 1
ATOM 804 C CA . GLN A 1 104 ? 5.337 -4.339 -9.234 1.00 89.75 104 GLN A CA 1
ATOM 805 C C . GLN A 1 104 ? 4.031 -4.356 -10.040 1.00 89.75 104 GLN A C 1
ATOM 807 O O . GLN A 1 104 ? 4.056 -4.463 -11.261 1.00 89.75 104 GLN A O 1
ATOM 812 N N . ALA A 1 105 ? 2.888 -4.188 -9.370 1.00 90.31 105 ALA A N 1
ATOM 813 C CA . ALA A 1 105 ? 1.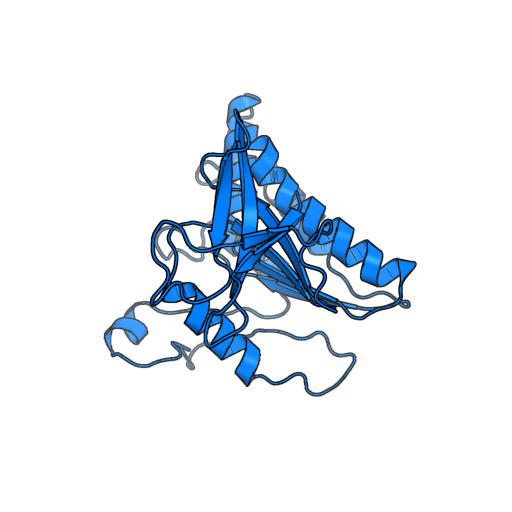589 -4.148 -10.026 1.00 90.31 105 ALA A CA 1
ATOM 814 C C . ALA A 1 105 ? 1.463 -2.959 -10.989 1.00 90.31 105 ALA A C 1
ATOM 816 O O . ALA A 1 105 ? 0.923 -3.115 -12.081 1.00 90.31 105 ALA A O 1
ATOM 817 N N . ASN A 1 106 ? 1.978 -1.782 -10.622 1.00 91.50 106 ASN A N 1
ATOM 818 C CA . ASN A 1 106 ? 1.984 -0.621 -11.514 1.00 91.50 106 ASN A CA 1
ATOM 819 C C . ASN A 1 106 ? 2.947 -0.791 -12.694 1.00 91.50 106 ASN A C 1
ATOM 821 O O . ASN A 1 106 ? 2.638 -0.307 -13.781 1.00 91.50 106 ASN A O 1
ATOM 825 N N . SER A 1 107 ? 4.060 -1.506 -12.517 1.00 91.88 107 SER A N 1
ATOM 826 C CA . SER A 1 107 ? 4.947 -1.878 -13.622 1.00 91.88 107 SER A CA 1
ATOM 827 C C . SER A 1 107 ? 4.228 -2.789 -14.626 1.00 91.88 107 SER A C 1
ATOM 829 O O . SER A 1 107 ? 4.188 -2.479 -15.818 1.00 91.88 107 SER A O 1
ATOM 831 N N . ASP A 1 108 ? 3.528 -3.823 -14.141 1.00 90.44 108 ASP A N 1
ATOM 832 C CA . ASP A 1 108 ? 2.710 -4.716 -14.976 1.00 90.44 108 ASP A CA 1
ATOM 833 C C . ASP A 1 108 ? 1.611 -3.938 -15.727 1.00 90.44 108 ASP A C 1
ATOM 835 O O . ASP A 1 108 ? 1.430 -4.098 -16.935 1.00 90.44 108 ASP A O 1
ATOM 839 N N . VAL A 1 109 ? 0.884 -3.051 -15.031 1.00 91.38 109 VAL A N 1
ATOM 840 C CA . VAL A 1 109 ? -0.138 -2.192 -15.658 1.00 91.38 109 VAL A CA 1
ATOM 841 C C . VAL A 1 109 ? 0.488 -1.256 -16.695 1.00 91.38 109 VAL A C 1
ATOM 843 O O . VAL A 1 109 ? -0.078 -1.063 -17.767 1.00 91.38 109 VAL A O 1
ATOM 846 N N . SER A 1 110 ? 1.652 -0.676 -16.408 1.00 91.69 110 SER A N 1
ATOM 847 C CA . SER A 1 110 ? 2.350 0.241 -17.311 1.00 91.69 110 SER A CA 1
ATOM 848 C C . SER A 1 110 ? 2.770 -0.442 -18.611 1.00 91.69 110 SER A C 1
ATOM 850 O O . SER A 1 110 ? 2.581 0.131 -19.686 1.00 91.69 110 SER A O 1
ATOM 852 N N . ALA A 1 111 ? 3.276 -1.674 -18.521 1.00 90.06 111 ALA A N 1
ATOM 853 C CA . ALA A 1 111 ? 3.614 -2.487 -19.683 1.00 90.06 111 ALA A CA 1
ATOM 854 C C . ALA A 1 111 ? 2.373 -2.796 -20.537 1.00 90.06 111 ALA A C 1
ATOM 856 O O . ALA A 1 111 ? 2.404 -2.625 -21.755 1.00 90.06 111 ALA A O 1
ATOM 857 N N . LEU A 1 112 ? 1.250 -3.161 -19.904 1.00 89.94 112 LEU A N 1
ATOM 858 C CA . LEU A 1 112 ? -0.023 -3.406 -20.599 1.00 89.94 112 LEU A CA 1
ATOM 859 C C . LEU A 1 112 ? -0.589 -2.155 -21.288 1.00 89.94 112 LEU A C 1
ATOM 861 O O . LEU A 1 112 ? -1.272 -2.267 -22.302 1.00 89.94 112 LEU A O 1
ATOM 865 N N . LEU A 1 113 ? -0.299 -0.965 -20.758 1.00 90.56 113 LEU A N 1
ATOM 866 C CA . LEU A 1 113 ? -0.677 0.319 -21.358 1.00 90.56 113 LEU A CA 1
ATOM 867 C C . LEU A 1 113 ? 0.267 0.767 -22.488 1.00 90.56 113 LEU A C 1
ATOM 869 O O . LEU A 1 113 ? 0.080 1.854 -23.031 1.00 90.56 113 LEU A O 1
ATOM 873 N N . GLY A 1 114 ? 1.288 -0.027 -22.829 1.00 90.44 114 GLY A N 1
ATOM 874 C CA . GLY A 1 114 ? 2.247 0.295 -23.888 1.00 90.44 114 GLY A CA 1
ATOM 875 C C . GLY A 1 114 ? 3.185 1.452 -23.540 1.00 90.44 114 GLY A C 1
ATOM 876 O O . GLY A 1 114 ? 3.723 2.103 -24.436 1.00 90.44 114 GLY A O 1
ATOM 877 N N . ARG A 1 115 ? 3.372 1.751 -22.249 1.00 90.38 115 ARG A N 1
ATOM 878 C CA . ARG A 1 115 ? 4.323 2.781 -21.820 1.00 90.38 115 ARG A CA 1
ATOM 879 C C . ARG A 1 115 ? 5.746 2.256 -21.962 1.00 90.38 115 ARG A C 1
ATOM 881 O O . ARG A 1 115 ? 6.030 1.108 -21.630 1.00 90.38 115 ARG A O 1
ATOM 888 N N . ILE A 1 116 ? 6.647 3.129 -22.397 1.00 92.12 116 ILE A N 1
ATOM 889 C CA . ILE A 1 116 ? 8.074 2.815 -22.472 1.00 92.12 116 ILE A CA 1
ATOM 890 C C . ILE A 1 116 ? 8.606 2.650 -21.035 1.00 92.12 116 ILE A C 1
ATOM 892 O O . ILE A 1 116 ? 8.379 3.543 -20.211 1.00 92.12 116 ILE A O 1
ATOM 896 N N . PRO A 1 117 ? 9.270 1.525 -20.711 1.00 87.50 117 PRO A N 1
ATOM 897 C CA . PRO A 1 117 ? 9.838 1.306 -19.388 1.00 87.50 117 PRO A CA 1
ATOM 898 C C . PRO A 1 117 ? 11.010 2.256 -19.115 1.00 87.50 117 PRO A C 1
ATOM 900 O O . PRO A 1 117 ? 11.711 2.697 -20.025 1.00 87.50 117 PRO A O 1
ATOM 903 N N . SER A 1 118 ? 11.206 2.564 -17.838 1.00 87.88 118 SER A N 1
ATOM 904 C CA . SER A 1 118 ? 12.272 3.421 -17.322 1.00 87.88 118 SER A CA 1
ATOM 905 C C . SER A 1 118 ? 13.388 2.572 -16.692 1.00 87.88 118 SER A C 1
ATOM 907 O O . SER A 1 118 ? 13.602 1.419 -17.077 1.00 87.88 118 SER A O 1
ATOM 909 N N . ALA A 1 119 ? 14.118 3.139 -15.727 1.00 81.56 119 ALA A N 1
ATOM 910 C CA . ALA A 1 119 ? 15.192 2.485 -14.989 1.00 81.56 119 ALA A CA 1
ATOM 911 C C . ALA A 1 119 ? 14.787 1.081 -14.513 1.00 81.56 119 ALA A C 1
ATOM 913 O O . ALA A 1 119 ? 13.725 0.903 -13.917 1.00 81.56 119 ALA A O 1
ATOM 914 N N . VAL A 1 120 ? 15.643 0.093 -14.799 1.00 81.50 120 VAL A N 1
ATOM 915 C CA . VAL A 1 120 ? 15.506 -1.310 -14.356 1.00 81.50 120 VAL A CA 1
ATOM 916 C C . VAL A 1 120 ? 14.168 -1.964 -14.775 1.00 81.50 120 VAL A C 1
ATOM 918 O O . VAL A 1 120 ? 13.777 -3.003 -14.259 1.00 81.50 120 VAL A O 1
ATOM 921 N N . GLY A 1 121 ? 13.457 -1.394 -15.758 1.00 83.19 121 GLY A N 1
ATOM 922 C CA . GLY A 1 121 ? 12.194 -1.943 -16.261 1.00 83.19 121 GLY A CA 1
ATOM 923 C C . GLY A 1 121 ? 10.938 -1.480 -15.514 1.00 83.19 121 GLY A C 1
ATOM 924 O O . GLY A 1 121 ? 9.859 -2.002 -15.788 1.00 83.19 121 GLY A O 1
ATOM 925 N N . TYR A 1 122 ? 11.043 -0.508 -14.601 1.00 91.31 122 TYR A N 1
ATOM 926 C CA . TYR A 1 122 ? 9.881 0.066 -13.912 1.00 91.31 122 TYR A CA 1
ATOM 927 C C . TYR A 1 122 ? 9.080 1.026 -14.794 1.00 91.31 122 TYR A C 1
ATOM 929 O O . TYR A 1 122 ? 9.543 1.522 -15.824 1.00 91.31 122 TYR A O 1
ATOM 937 N N . GLN A 1 123 ? 7.866 1.348 -14.351 1.00 91.88 123 GLN A N 1
ATOM 938 C CA . GLN A 1 123 ? 7.041 2.362 -14.988 1.00 91.88 123 GLN A CA 1
ATOM 939 C C . GLN A 1 123 ? 7.692 3.759 -14.912 1.00 91.88 123 GLN A C 1
ATOM 941 O O . GLN A 1 123 ? 8.295 4.107 -13.894 1.00 91.88 123 GLN A O 1
ATOM 946 N N . PRO A 1 124 ? 7.516 4.624 -15.931 1.00 90.88 124 PRO A N 1
ATOM 947 C CA . PRO A 1 124 ? 8.046 5.991 -15.903 1.00 90.88 124 PRO A CA 1
ATOM 948 C C . PRO A 1 124 ? 7.400 6.863 -14.814 1.00 90.88 124 PRO A C 1
ATOM 950 O O . PRO A 1 124 ? 7.950 7.894 -14.442 1.00 90.88 124 PRO A O 1
ATOM 953 N N . THR A 1 125 ? 6.245 6.448 -14.284 1.00 91.56 125 THR A N 1
ATOM 954 C CA . THR A 1 125 ? 5.496 7.149 -13.232 1.00 91.56 125 THR A CA 1
ATOM 955 C C . THR A 1 125 ? 5.864 6.715 -11.813 1.00 91.56 125 THR A C 1
ATOM 957 O O . THR A 1 125 ? 5.198 7.144 -10.877 1.00 91.56 125 THR A O 1
ATOM 960 N N . LEU A 1 126 ? 6.911 5.900 -11.624 1.00 91.38 126 LEU A N 1
ATOM 961 C CA . LEU A 1 126 ? 7.253 5.288 -10.334 1.00 91.38 126 LEU A CA 1
ATOM 962 C C . LEU A 1 126 ? 7.288 6.295 -9.175 1.00 91.38 126 LEU A C 1
ATOM 964 O O . LEU A 1 126 ? 6.626 6.086 -8.158 1.00 91.38 126 LEU A O 1
ATOM 968 N N . SER A 1 127 ? 8.004 7.409 -9.349 1.00 90.94 127 SER A N 1
ATOM 969 C CA . SER A 1 127 ? 8.121 8.453 -8.325 1.00 90.94 127 SER A CA 1
ATOM 970 C C . SER A 1 127 ? 6.781 9.113 -8.007 1.00 90.94 127 SER A C 1
ATOM 972 O O . SER A 1 127 ? 6.466 9.349 -6.846 1.00 90.94 127 SER A O 1
ATOM 974 N N . THR A 1 128 ? 5.968 9.386 -9.029 1.00 91.12 128 THR A N 1
ATOM 975 C CA . THR A 1 128 ? 4.652 10.010 -8.853 1.00 91.12 128 THR A CA 1
ATOM 976 C C . THR A 1 128 ? 3.667 9.060 -8.177 1.00 91.12 128 THR A C 1
ATOM 978 O O . THR A 1 128 ? 2.921 9.486 -7.300 1.00 91.12 128 THR A O 1
ATOM 981 N N . ASP A 1 129 ? 3.673 7.777 -8.546 1.00 91.06 129 ASP A N 1
ATOM 982 C CA . ASP A 1 129 ? 2.764 6.769 -7.995 1.00 91.06 129 ASP A CA 1
ATOM 983 C C . ASP A 1 129 ? 3.055 6.510 -6.510 1.00 91.06 129 ASP A C 1
ATOM 985 O O . ASP A 1 129 ? 2.132 6.466 -5.691 1.00 91.06 129 ASP A O 1
ATOM 989 N N . LEU A 1 130 ? 4.338 6.363 -6.153 1.00 90.75 130 LEU A N 1
ATOM 990 C CA . LEU A 1 130 ? 4.761 6.202 -4.761 1.00 90.75 130 LEU A CA 1
ATOM 991 C C . LEU A 1 130 ? 4.521 7.479 -3.954 1.00 90.75 130 LEU A C 1
ATOM 993 O O . LEU A 1 130 ? 3.927 7.391 -2.881 1.00 90.75 130 LEU A O 1
ATOM 997 N N . GLY A 1 131 ? 4.884 8.651 -4.481 1.00 90.12 131 GLY A N 1
ATOM 998 C CA . GLY A 1 131 ? 4.639 9.932 -3.814 1.00 90.12 131 GLY A CA 1
ATOM 999 C C . GLY A 1 131 ? 3.154 10.149 -3.519 1.00 90.12 131 GLY A C 1
ATOM 1000 O O . GLY A 1 131 ? 2.774 10.383 -2.374 1.00 90.12 131 GLY A O 1
ATOM 1001 N N . ALA A 1 132 ? 2.283 9.930 -4.508 1.00 88.62 132 ALA A N 1
ATOM 1002 C CA . ALA A 1 132 ? 0.839 10.088 -4.343 1.00 88.62 132 ALA A CA 1
ATOM 1003 C C . ALA A 1 132 ? 0.231 9.146 -3.287 1.00 88.62 132 ALA A C 1
ATOM 1005 O O . ALA A 1 132 ? -0.789 9.482 -2.676 1.00 88.62 132 ALA A O 1
ATOM 1006 N N . LEU A 1 133 ? 0.811 7.961 -3.069 1.00 88.62 133 LEU A N 1
ATOM 1007 C CA . LEU A 1 133 ? 0.390 7.054 -2.000 1.00 88.62 133 LEU A CA 1
ATOM 1008 C C . LEU A 1 133 ? 0.963 7.481 -0.641 1.00 88.62 133 LEU A C 1
ATOM 1010 O O . LEU A 1 133 ? 0.207 7.577 0.325 1.00 88.62 133 LEU A O 1
ATOM 1014 N N . GLN A 1 134 ? 2.271 7.730 -0.569 1.00 89.31 134 GLN A N 1
ATOM 1015 C CA . GLN A 1 134 ? 2.990 7.994 0.680 1.00 89.31 134 GLN A CA 1
ATOM 1016 C C . GLN A 1 134 ? 2.595 9.340 1.292 1.00 89.31 134 GLN A C 1
ATOM 1018 O O . GLN A 1 134 ? 2.275 9.405 2.474 1.00 89.31 134 GLN A O 1
ATOM 1023 N N . GLU A 1 135 ? 2.480 10.401 0.491 1.00 87.94 135 GLU A N 1
ATOM 1024 C CA . GLU A 1 135 ? 2.098 11.742 0.969 1.00 87.94 135 GLU A CA 1
ATOM 1025 C C . GLU A 1 135 ? 0.693 11.775 1.585 1.00 87.94 135 GLU A C 1
ATOM 1027 O O . GLU A 1 135 ? 0.350 12.625 2.410 1.00 87.94 135 GLU A O 1
ATOM 1032 N N . ARG A 1 136 ? -0.159 10.824 1.198 1.00 87.19 136 ARG A N 1
ATOM 1033 C CA . ARG A 1 136 ? -1.500 10.683 1.760 1.00 87.19 136 ARG A CA 1
ATOM 1034 C C . ARG A 1 136 ? -1.485 10.071 3.165 1.00 87.19 136 ARG A C 1
ATOM 1036 O O . ARG A 1 136 ? -2.500 10.221 3.858 1.00 87.19 136 ARG A O 1
ATOM 1043 N N . ILE A 1 137 ? -0.413 9.384 3.558 1.00 86.25 137 ILE A N 1
ATOM 1044 C CA . ILE A 1 137 ? -0.207 8.831 4.896 1.00 86.25 137 ILE A CA 1
ATOM 1045 C C . ILE A 1 137 ? 0.421 9.932 5.747 1.00 86.25 137 ILE A C 1
ATOM 1047 O O . ILE A 1 137 ? 1.626 10.145 5.752 1.00 86.25 137 ILE A O 1
ATOM 1051 N N . THR A 1 138 ? -0.423 10.695 6.434 1.00 85.44 138 THR A N 1
ATOM 1052 C CA . THR A 1 138 ? 0.041 11.834 7.226 1.00 85.44 138 THR A CA 1
ATOM 1053 C C . THR A 1 138 ? -0.858 12.083 8.428 1.00 85.44 138 THR A C 1
ATOM 1055 O O . THR A 1 138 ? -2.021 11.652 8.468 1.00 85.44 138 THR A O 1
ATOM 1058 N N . THR A 1 139 ? -0.316 12.808 9.398 1.00 85.19 139 THR A N 1
ATOM 1059 C CA . THR A 1 139 ? -1.027 13.264 10.589 1.00 85.19 139 THR A CA 1
ATOM 1060 C C . THR A 1 139 ? -1.750 14.571 10.298 1.00 85.19 139 THR A C 1
ATOM 1062 O O . THR A 1 139 ? -1.236 15.463 9.628 1.00 85.19 139 THR A O 1
ATOM 1065 N N . THR A 1 140 ? -2.971 14.694 10.807 1.00 87.12 140 THR A N 1
ATOM 1066 C CA . THR A 1 140 ? -3.788 15.904 10.677 1.00 87.12 140 THR A CA 1
ATOM 1067 C C . THR A 1 140 ? -4.197 16.407 12.057 1.00 87.12 140 THR A C 1
ATOM 1069 O O . THR A 1 140 ? -3.961 15.750 13.065 1.00 87.12 140 THR A O 1
ATOM 1072 N N . LYS A 1 141 ? -4.880 17.556 12.120 1.00 83.62 141 LYS A N 1
ATOM 1073 C CA . LYS A 1 141 ? -5.414 18.089 13.386 1.00 83.62 141 LYS A CA 1
ATOM 1074 C C . LYS A 1 141 ? -6.507 17.217 14.021 1.00 83.62 141 LYS A C 1
ATOM 1076 O O . LYS A 1 141 ? -6.817 17.420 15.186 1.00 83.62 141 LYS A O 1
ATOM 1081 N N . LYS A 1 142 ? -7.129 16.311 13.255 1.00 83.50 142 LYS A N 1
ATOM 1082 C CA . LYS A 1 142 ? -8.238 15.461 13.721 1.00 83.50 142 LYS A CA 1
ATOM 1083 C C . LYS A 1 142 ? -7.785 14.091 14.230 1.00 83.50 142 LYS A C 1
ATOM 1085 O O . LYS A 1 142 ? -8.545 13.449 14.934 1.00 83.50 142 LYS A O 1
ATOM 1090 N N . GLY A 1 143 ? -6.580 13.660 13.865 1.00 85.75 143 GLY A N 1
ATOM 1091 C CA . GLY A 1 143 ? -6.030 12.349 14.199 1.00 85.75 143 GLY A CA 1
ATOM 1092 C C . GLY A 1 143 ? -4.774 12.051 13.385 1.00 85.75 143 GLY A C 1
ATOM 1093 O O . GLY A 1 143 ? -4.452 12.769 12.423 1.00 85.75 143 GLY A O 1
ATOM 1094 N N . SER A 1 144 ? -4.078 10.977 13.744 1.00 85.69 144 SER A N 1
ATOM 1095 C CA . SER A 1 144 ? -2.848 10.529 13.088 1.00 85.69 144 SER A CA 1
ATOM 1096 C C . SER A 1 144 ? -3.013 9.204 12.343 1.00 85.69 144 SER A C 1
ATOM 1098 O O . SER A 1 144 ? -3.842 8.367 12.692 1.00 85.69 144 SER A O 1
ATOM 1100 N N . ILE A 1 145 ? -2.217 9.011 11.288 1.00 85.88 145 ILE A N 1
ATOM 1101 C CA . ILE A 1 145 ? -1.979 7.678 10.726 1.00 85.88 145 ILE A CA 1
ATOM 1102 C C . ILE A 1 145 ? -0.510 7.366 10.969 1.00 85.88 145 ILE A C 1
ATOM 1104 O O . ILE A 1 145 ? 0.371 7.991 10.382 1.00 85.88 145 ILE A O 1
ATOM 1108 N N . THR A 1 146 ? -0.260 6.401 11.841 1.00 84.62 146 THR A N 1
ATOM 1109 C CA . THR A 1 146 ? 1.046 5.764 11.981 1.00 84.62 146 THR A CA 1
ATOM 1110 C C . THR A 1 146 ? 1.106 4.605 11.002 1.00 84.62 146 THR A C 1
ATOM 1112 O O . THR A 1 146 ? 0.133 3.864 10.906 1.00 84.62 146 THR A O 1
ATOM 1115 N N . TYR A 1 147 ? 2.216 4.410 10.292 1.00 81.69 147 TYR A N 1
ATOM 1116 C CA . TYR A 1 147 ? 2.338 3.279 9.379 1.00 81.69 147 TYR A CA 1
ATOM 1117 C C . TYR A 1 147 ? 3.642 2.508 9.542 1.00 81.69 147 TYR A C 1
ATOM 1119 O O . TYR A 1 147 ? 4.679 3.061 9.895 1.00 81.69 147 TYR A O 1
ATOM 1127 N N . VAL A 1 148 ? 3.569 1.210 9.268 1.00 82.25 148 VAL A N 1
ATOM 1128 C CA . VAL A 1 148 ? 4.713 0.304 9.195 1.00 82.25 148 VAL A CA 1
ATOM 1129 C C . VAL A 1 148 ? 4.629 -0.409 7.856 1.00 82.25 148 VAL A C 1
ATOM 1131 O O . VAL A 1 148 ? 3.634 -1.070 7.564 1.00 82.25 148 VAL A O 1
ATOM 1134 N N . GLN A 1 149 ? 5.662 -0.275 7.031 1.00 80.69 149 GLN A N 1
ATOM 1135 C CA . GLN A 1 149 ? 5.699 -0.913 5.720 1.00 80.69 149 GLN A CA 1
ATOM 1136 C C . GLN A 1 149 ? 6.915 -1.815 5.570 1.00 80.69 149 GLN A C 1
ATOM 1138 O O . GLN A 1 149 ? 8.026 -1.446 5.947 1.00 80.69 149 GLN A O 1
ATOM 1143 N N . ALA A 1 150 ? 6.698 -2.993 4.994 1.0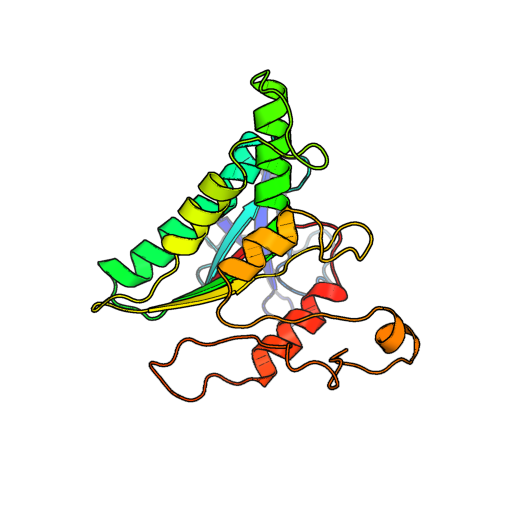0 80.81 150 ALA A N 1
ATOM 1144 C CA . ALA A 1 150 ? 7.777 -3.833 4.507 1.00 80.81 150 ALA A CA 1
ATOM 1145 C C . ALA A 1 150 ? 8.171 -3.359 3.106 1.00 80.81 150 ALA A C 1
ATOM 1147 O O . ALA A 1 150 ? 7.294 -3.102 2.281 1.00 80.81 150 ALA A O 1
ATOM 1148 N N . ILE A 1 151 ? 9.477 -3.268 2.844 1.00 81.56 151 ILE A N 1
ATOM 1149 C CA . ILE A 1 151 ? 10.055 -2.990 1.525 1.00 81.56 151 ILE A CA 1
ATOM 1150 C C . ILE A 1 151 ? 10.874 -4.206 1.118 1.00 81.56 151 ILE A C 1
ATOM 1152 O O . ILE A 1 151 ? 11.723 -4.674 1.873 1.00 81.56 151 ILE A O 1
ATOM 1156 N N . TYR A 1 152 ? 10.597 -4.740 -0.066 1.00 82.31 152 TYR A N 1
ATOM 1157 C CA . TYR A 1 152 ? 11.434 -5.766 -0.674 1.00 82.31 152 TYR A CA 1
ATOM 1158 C C . TYR A 1 152 ? 12.572 -5.104 -1.455 1.00 82.31 152 TYR A C 1
ATOM 1160 O O . TYR A 1 152 ? 12.316 -4.226 -2.277 1.00 82.31 152 TYR A O 1
ATOM 1168 N N . VAL A 1 153 ? 13.809 -5.530 -1.193 1.00 79.31 153 VAL A N 1
ATOM 1169 C CA . VAL A 1 153 ? 15.007 -5.067 -1.904 1.00 79.31 153 VAL A CA 1
ATOM 1170 C C . VAL A 1 153 ? 15.377 -6.131 -2.944 1.00 79.31 153 VAL A C 1
ATOM 1172 O O . VAL A 1 153 ? 15.768 -7.239 -2.558 1.00 79.31 153 VAL A O 1
ATOM 1175 N N . PRO A 1 154 ? 15.203 -5.861 -4.249 1.00 74.94 154 PRO A N 1
ATOM 1176 C CA . PRO A 1 154 ? 15.544 -6.826 -5.285 1.00 74.94 154 PRO A CA 1
ATOM 1177 C C . PRO A 1 154 ? 17.062 -7.024 -5.344 1.00 74.94 154 PRO A C 1
ATOM 1179 O O . PRO A 1 154 ? 17.822 -6.067 -5.257 1.00 74.94 154 PRO A O 1
ATOM 1182 N N . ALA A 1 155 ? 17.497 -8.282 -5.474 1.00 77.75 155 ALA A N 1
ATOM 1183 C CA . ALA A 1 155 ? 18.912 -8.665 -5.571 1.00 77.75 155 ALA A CA 1
ATOM 1184 C C . ALA A 1 155 ? 19.827 -8.122 -4.448 1.00 77.75 155 ALA A C 1
ATOM 1186 O O . ALA A 1 155 ? 21.034 -8.027 -4.643 1.00 77.75 155 ALA A O 1
ATOM 1187 N N . ASP A 1 156 ? 19.261 -7.783 -3.283 1.00 73.94 156 ASP A N 1
ATOM 1188 C CA . ASP A 1 156 ? 19.969 -7.135 -2.170 1.00 73.94 156 ASP A CA 1
ATOM 1189 C C . ASP A 1 156 ? 20.631 -5.780 -2.554 1.00 73.94 156 ASP A C 1
ATOM 1191 O O . ASP A 1 156 ? 21.523 -5.299 -1.857 1.00 73.94 156 ASP A O 1
ATOM 1195 N N . ASP A 1 157 ? 20.165 -5.132 -3.633 1.00 80.00 157 ASP A N 1
ATOM 1196 C CA . ASP A 1 157 ? 20.662 -3.844 -4.129 1.00 80.00 157 ASP A CA 1
ATOM 1197 C C . ASP A 1 157 ? 19.788 -2.665 -3.657 1.00 80.00 157 ASP A C 1
ATOM 1199 O O . ASP A 1 157 ? 18.677 -2.432 -4.140 1.00 80.00 157 ASP A O 1
ATOM 1203 N N . LEU A 1 158 ? 20.311 -1.880 -2.709 1.00 79.38 158 LEU A N 1
ATOM 1204 C CA . LEU A 1 158 ? 19.646 -0.677 -2.188 1.00 79.38 158 LEU A CA 1
ATOM 1205 C C . LEU A 1 158 ? 19.617 0.490 -3.188 1.00 79.38 158 LEU A C 1
ATOM 1207 O O . LEU A 1 158 ? 18.911 1.470 -2.946 1.00 79.38 158 LEU A O 1
ATOM 1211 N N . THR A 1 159 ? 20.378 0.406 -4.282 1.00 85.00 159 THR A N 1
ATOM 1212 C CA . THR A 1 159 ? 20.398 1.422 -5.341 1.00 85.00 159 THR A CA 1
ATOM 1213 C C . THR A 1 159 ? 19.293 1.224 -6.377 1.00 85.00 159 THR A C 1
ATOM 1215 O O . THR A 1 159 ? 19.074 2.110 -7.206 1.00 85.00 159 THR A O 1
ATOM 1218 N N . ASP A 1 160 ? 18.543 0.116 -6.297 1.00 87.88 160 ASP A N 1
ATOM 1219 C CA . ASP A 1 160 ? 17.366 -0.097 -7.134 1.00 87.88 160 ASP A CA 1
ATOM 1220 C C . ASP A 1 160 ? 16.358 1.064 -6.961 1.00 87.88 160 ASP A C 1
ATOM 1222 O O . ASP A 1 160 ? 16.112 1.522 -5.836 1.00 87.88 160 ASP A O 1
ATOM 1226 N N . PRO A 1 161 ? 15.742 1.558 -8.052 1.00 87.56 161 PRO A N 1
ATOM 1227 C CA . PRO A 1 161 ? 14.811 2.680 -7.991 1.00 87.56 161 PRO A CA 1
ATOM 1228 C C . PRO A 1 161 ? 13.645 2.490 -7.011 1.00 87.56 161 PRO A C 1
ATOM 1230 O O . PRO A 1 161 ? 13.212 3.461 -6.390 1.00 87.56 161 PRO A O 1
ATOM 1233 N N . ALA A 1 162 ? 13.119 1.271 -6.853 1.00 85.94 162 ALA A N 1
ATOM 1234 C CA . ALA A 1 162 ? 11.958 1.021 -6.003 1.00 85.94 162 ALA A CA 1
ATOM 1235 C C . ALA A 1 162 ? 12.241 1.257 -4.504 1.00 85.94 162 ALA A C 1
ATOM 1237 O O . ALA A 1 162 ? 11.513 2.053 -3.893 1.00 85.94 162 ALA A O 1
ATOM 1238 N N . PRO A 1 163 ? 13.265 0.639 -3.878 1.00 85.06 163 PRO A N 1
ATOM 1239 C CA . PRO A 1 163 ? 13.640 0.964 -2.508 1.00 85.06 163 PRO A CA 1
ATOM 1240 C C . PRO A 1 163 ? 14.185 2.391 -2.394 1.00 85.06 163 PRO A C 1
ATOM 1242 O O . PRO A 1 163 ? 13.765 3.099 -1.483 1.00 85.06 163 PRO A O 1
ATOM 1245 N N . ALA A 1 164 ? 15.020 2.858 -3.331 1.00 87.06 164 ALA A N 1
ATOM 1246 C CA . ALA A 1 164 ? 15.632 4.188 -3.262 1.00 87.06 164 ALA A CA 1
ATOM 1247 C C . ALA A 1 164 ? 14.597 5.326 -3.188 1.00 87.06 164 ALA A C 1
ATOM 1249 O O . ALA A 1 164 ? 14.697 6.203 -2.329 1.00 87.06 164 ALA A O 1
ATOM 1250 N N . ILE A 1 165 ? 13.563 5.291 -4.036 1.00 87.19 165 ILE A N 1
ATOM 1251 C CA . ILE A 1 165 ? 12.478 6.284 -4.011 1.00 87.19 165 ILE A CA 1
ATOM 1252 C C . ILE A 1 165 ? 11.639 6.136 -2.741 1.00 87.19 165 ILE A C 1
ATOM 1254 O O . ILE A 1 165 ? 11.276 7.131 -2.118 1.00 87.19 165 ILE A O 1
ATOM 1258 N N . THR A 1 166 ? 11.345 4.904 -2.323 1.00 85.56 166 THR A N 1
ATOM 1259 C CA . THR A 1 166 ? 10.544 4.674 -1.114 1.00 85.56 166 THR A CA 1
ATOM 1260 C C . THR A 1 166 ? 11.262 5.185 0.139 1.00 85.56 166 THR A C 1
ATOM 1262 O O . THR A 1 166 ? 10.618 5.754 1.018 1.00 85.56 166 THR A O 1
ATOM 1265 N N . PHE A 1 167 ? 12.591 5.059 0.207 1.00 83.94 167 PHE A N 1
ATOM 1266 C CA . PHE A 1 167 ? 13.394 5.575 1.317 1.00 83.94 167 PHE A CA 1
ATOM 1267 C C . PHE A 1 167 ? 13.326 7.094 1.454 1.00 83.94 167 PHE A C 1
ATOM 1269 O O . PHE A 1 167 ? 13.369 7.587 2.576 1.00 83.94 167 PHE A O 1
ATOM 1276 N N . ALA A 1 168 ? 13.150 7.835 0.357 1.00 86.44 168 ALA A N 1
ATOM 1277 C CA . ALA A 1 168 ? 13.001 9.289 0.414 1.00 86.44 168 ALA A CA 1
ATOM 1278 C C . ALA A 1 168 ? 11.714 9.740 1.133 1.00 86.44 168 ALA A C 1
ATOM 1280 O O . ALA A 1 168 ? 11.644 10.869 1.610 1.00 86.44 168 ALA A O 1
ATOM 1281 N N . HIS A 1 169 ? 10.706 8.866 1.223 1.00 85.31 169 HIS A N 1
ATOM 1282 C CA . HIS A 1 169 ? 9.440 9.135 1.912 1.00 85.31 169 HIS A CA 1
ATOM 1283 C C . HIS A 1 169 ? 9.389 8.583 3.342 1.00 85.31 169 HIS A C 1
ATOM 1285 O O . HIS A 1 169 ? 8.402 8.795 4.046 1.00 85.31 169 HIS A O 1
ATOM 1291 N N . LEU A 1 170 ? 10.414 7.842 3.763 1.00 79.00 170 LEU A N 1
ATOM 1292 C CA . LEU A 1 170 ? 10.453 7.205 5.069 1.00 79.00 170 LEU A CA 1
ATOM 1293 C C . LEU A 1 170 ? 11.136 8.103 6.100 1.00 79.00 170 LEU A C 1
ATOM 1295 O O . LEU A 1 170 ? 12.277 8.514 5.920 1.00 79.00 170 LEU A O 1
ATOM 1299 N N . ASP A 1 171 ? 10.466 8.318 7.231 1.00 69.38 171 ASP A N 1
ATOM 1300 C CA . ASP A 1 171 ? 11.042 9.041 8.374 1.00 69.38 171 ASP A CA 1
ATOM 1301 C C . ASP A 1 171 ? 12.134 8.228 9.087 1.00 69.38 171 ASP A C 1
ATOM 1303 O O . ASP A 1 171 ? 13.042 8.775 9.714 1.00 69.38 171 ASP A O 1
ATOM 1307 N N . ALA A 1 172 ? 12.035 6.900 9.010 1.00 65.50 172 ALA A N 1
ATOM 1308 C CA . ALA A 1 172 ? 13.020 5.976 9.535 1.00 65.50 172 ALA A CA 1
ATOM 1309 C C . ALA A 1 172 ? 13.035 4.693 8.705 1.00 65.50 172 ALA A C 1
ATOM 1311 O O . ALA A 1 172 ? 12.004 4.238 8.207 1.00 65.50 172 ALA A O 1
ATOM 1312 N N . THR A 1 173 ? 14.216 4.105 8.562 1.00 63.09 173 THR A N 1
ATOM 1313 C CA . THR A 1 173 ? 14.426 2.917 7.741 1.00 63.09 173 THR A CA 1
ATOM 1314 C C . THR A 1 173 ? 15.001 1.783 8.575 1.00 63.09 173 THR A C 1
ATOM 1316 O O . THR A 1 173 ? 15.635 1.997 9.610 1.00 63.09 173 THR A O 1
ATOM 1319 N N . THR A 1 174 ? 14.769 0.564 8.096 1.00 64.50 174 THR A N 1
ATOM 1320 C CA . THR A 1 174 ? 15.372 -0.668 8.589 1.00 64.50 174 THR A CA 1
ATOM 1321 C C . THR A 1 174 ? 15.951 -1.473 7.467 1.00 64.50 174 THR A C 1
ATOM 1323 O O . THR A 1 174 ? 15.217 -1.812 6.542 1.00 64.50 174 THR A O 1
ATOM 1326 N N . VAL A 1 175 ? 17.194 -1.917 7.634 1.00 65.88 175 VAL A N 1
ATOM 1327 C CA . VAL A 1 175 ? 17.774 -2.944 6.772 1.00 65.88 175 VAL A CA 1
ATOM 1328 C C . VAL A 1 175 ? 17.999 -4.231 7.563 1.00 65.88 175 VAL A C 1
ATOM 1330 O O . VAL A 1 175 ? 18.606 -4.228 8.631 1.00 65.88 175 VAL A O 1
ATOM 1333 N N . LEU A 1 176 ? 17.474 -5.339 7.039 1.00 64.69 176 LEU A N 1
ATOM 1334 C CA . LEU A 1 176 ? 17.704 -6.681 7.570 1.00 64.69 176 LEU A CA 1
ATOM 1335 C C . LEU A 1 176 ? 18.805 -7.341 6.734 1.00 64.69 176 LEU A C 1
ATOM 1337 O O . LEU A 1 176 ? 18.642 -7.488 5.524 1.00 64.69 176 LEU A O 1
ATOM 1341 N N . SER A 1 177 ? 19.906 -7.750 7.365 1.00 59.50 177 SER A N 1
ATOM 1342 C CA . SER A 1 177 ? 21.034 -8.388 6.674 1.00 59.50 177 SER A CA 1
ATOM 1343 C C . SER A 1 177 ? 20.906 -9.912 6.647 1.00 59.50 177 SER A C 1
ATOM 1345 O O . SER A 1 177 ? 20.649 -10.552 7.669 1.00 59.50 177 SER A O 1
ATOM 1347 N N . ARG A 1 178 ? 21.136 -10.524 5.478 1.00 61.50 178 ARG A N 1
ATOM 1348 C CA . ARG A 1 178 ? 21.167 -11.991 5.336 1.00 61.50 178 ARG A CA 1
ATOM 1349 C C . ARG A 1 178 ? 22.315 -12.615 6.136 1.00 61.50 178 ARG A C 1
ATOM 1351 O O . ARG A 1 178 ? 22.115 -13.648 6.763 1.00 61.50 178 ARG A O 1
ATOM 1358 N N . GLN A 1 179 ? 23.464 -11.945 6.196 1.00 59.28 179 GLN A N 1
ATOM 1359 C CA . GLN A 1 179 ? 24.675 -12.434 6.868 1.00 59.28 179 GLN A CA 1
ATOM 1360 C C . GLN A 1 179 ? 24.457 -12.642 8.376 1.00 59.28 179 GLN A C 1
ATOM 1362 O O . GLN A 1 179 ? 24.929 -13.616 8.952 1.00 59.28 179 GLN A O 1
ATOM 1367 N N . ILE A 1 180 ? 23.680 -11.765 9.019 1.00 57.41 180 ILE A N 1
ATOM 1368 C CA . ILE A 1 180 ? 23.344 -11.877 10.448 1.00 57.41 180 ILE A CA 1
ATOM 1369 C C . ILE A 1 180 ? 22.296 -12.978 10.687 1.00 57.41 180 ILE A C 1
ATOM 1371 O O . ILE A 1 180 ? 22.329 -13.653 11.716 1.00 57.41 180 ILE A O 1
ATOM 1375 N N . SER A 1 181 ? 21.399 -13.210 9.720 1.00 51.41 181 SER A N 1
ATOM 1376 C CA . SER A 1 181 ? 20.424 -14.310 9.770 1.00 51.41 181 SER A CA 1
ATOM 1377 C C . SER A 1 181 ? 21.100 -15.680 9.795 1.00 51.41 181 SER A C 1
ATOM 1379 O O . SER A 1 181 ? 20.629 -16.583 10.484 1.00 51.41 181 SER A O 1
ATOM 1381 N N . GLU A 1 182 ? 22.189 -15.836 9.042 1.00 59.78 182 GLU A N 1
ATOM 1382 C CA . GLU A 1 182 ? 22.957 -17.084 8.947 1.00 59.78 182 GLU A CA 1
ATOM 1383 C C . GLU A 1 182 ? 23.697 -17.411 10.254 1.00 59.78 182 GLU A C 1
ATOM 1385 O O . GLU A 1 182 ? 23.943 -18.578 10.548 1.00 59.78 182 GLU A O 1
ATOM 1390 N N . LEU A 1 183 ? 23.965 -16.400 11.088 1.00 55.03 183 LEU A N 1
ATOM 1391 C CA . LEU A 1 183 ? 24.551 -16.550 12.425 1.00 55.03 183 LEU A CA 1
ATOM 1392 C C . LEU A 1 183 ? 23.527 -16.963 13.501 1.00 55.03 183 LEU A C 1
ATOM 1394 O O . LEU A 1 183 ? 23.896 -17.147 14.658 1.00 55.03 183 LEU A O 1
ATOM 1398 N N . GLY A 1 184 ? 22.242 -17.098 13.150 1.00 50.44 184 GLY A N 1
ATOM 1399 C CA . GLY A 1 184 ? 21.188 -17.520 14.078 1.00 50.44 184 GLY A CA 1
ATOM 1400 C C . GLY A 1 184 ? 20.772 -16.462 15.109 1.00 50.44 184 GLY A C 1
ATOM 1401 O O . GLY A 1 184 ? 20.100 -16.795 16.085 1.00 50.44 184 GLY A O 1
ATOM 1402 N N . ILE A 1 185 ? 21.152 -15.195 14.914 1.00 50.28 185 ILE A N 1
ATOM 1403 C CA . ILE A 1 185 ? 20.827 -14.087 15.821 1.00 50.28 185 ILE A CA 1
ATOM 1404 C C . ILE A 1 185 ? 19.498 -13.450 15.396 1.00 50.28 185 ILE A C 1
ATOM 1406 O O . ILE A 1 185 ? 19.376 -12.922 14.291 1.00 50.28 185 ILE A O 1
ATOM 1410 N N . TYR A 1 186 ? 18.509 -13.461 16.296 1.00 47.69 186 TYR A N 1
ATOM 1411 C CA . TYR A 1 186 ? 17.180 -12.884 16.070 1.00 47.69 186 TYR A CA 1
ATOM 1412 C C . TYR A 1 186 ? 16.764 -11.965 17.232 1.00 47.69 186 TYR A C 1
ATOM 1414 O O . TYR A 1 186 ? 16.943 -12.349 18.389 1.00 47.69 186 TYR A O 1
ATOM 1422 N N . PRO A 1 187 ? 16.155 -10.790 16.968 1.00 47.00 187 PRO A N 1
ATOM 1423 C CA . PRO A 1 187 ? 15.856 -10.203 15.658 1.00 47.00 187 PRO A CA 1
ATOM 1424 C C . PRO A 1 187 ? 17.111 -9.678 14.938 1.00 47.00 187 PRO A C 1
ATOM 1426 O O . PRO A 1 187 ? 18.038 -9.169 15.562 1.00 47.00 187 PRO A O 1
ATOM 1429 N N . ILE A 1 188 ? 17.113 -9.807 13.609 1.00 50.47 188 ILE A N 1
ATOM 1430 C CA . ILE A 1 188 ? 18.255 -9.521 12.730 1.00 50.47 188 ILE A CA 1
ATOM 1431 C C . ILE A 1 188 ? 18.394 -8.008 12.525 1.00 50.47 188 ILE A C 1
ATOM 1433 O O . ILE A 1 188 ? 17.968 -7.459 11.511 1.00 50.47 188 ILE A O 1
ATOM 1437 N N . VAL A 1 189 ? 18.933 -7.319 13.525 1.00 50.81 189 VAL A N 1
ATOM 1438 C CA . VAL A 1 189 ? 19.171 -5.874 13.483 1.00 50.81 189 VAL A CA 1
ATOM 1439 C C . VAL A 1 189 ? 20.667 -5.630 13.392 1.00 50.81 189 VAL A C 1
ATOM 1441 O O . VAL A 1 189 ? 21.400 -5.895 14.344 1.00 50.81 189 VAL A O 1
ATOM 1444 N N . GLU A 1 190 ? 21.133 -5.123 12.253 1.00 36.78 190 GLU A N 1
ATOM 1445 C CA . GLU A 1 190 ? 22.515 -4.667 12.124 1.00 36.78 190 GLU A CA 1
ATOM 1446 C C . GLU A 1 190 ? 22.670 -3.319 12.842 1.00 36.78 190 GLU A C 1
ATOM 1448 O O . GLU A 1 190 ? 22.081 -2.319 12.446 1.00 36.78 190 GLU A O 1
ATOM 1453 N N . TYR A 1 191 ? 23.435 -3.293 13.939 1.00 34.66 191 TYR A N 1
ATOM 1454 C CA . TYR A 1 191 ? 23.599 -2.105 14.791 1.00 34.66 191 TYR A CA 1
ATOM 1455 C C . TYR A 1 191 ? 24.589 -1.060 14.231 1.00 34.66 191 TYR A C 1
ATOM 1457 O O . TYR A 1 191 ? 24.690 0.033 14.790 1.00 34.66 191 TYR A O 1
ATOM 1465 N N . LEU A 1 192 ? 25.348 -1.381 13.170 1.00 28.61 192 LEU A N 1
ATOM 1466 C CA . LEU A 1 192 ? 26.514 -0.589 12.748 1.00 28.61 192 LEU A CA 1
ATOM 1467 C C . LEU A 1 192 ? 26.196 0.549 11.763 1.00 28.61 192 LEU A C 1
ATOM 1469 O O . LEU A 1 192 ? 26.906 1.552 11.739 1.00 28.61 192 LEU A O 1
ATOM 1473 N N . LEU A 1 193 ? 25.095 0.456 11.016 1.00 26.23 193 LEU A N 1
ATOM 1474 C CA . LEU A 1 193 ? 24.424 1.629 10.469 1.00 26.23 193 LEU A CA 1
ATOM 1475 C C . LEU A 1 193 ? 23.255 1.934 11.402 1.00 26.23 193 LEU A C 1
ATOM 1477 O O . LEU A 1 193 ? 22.399 1.081 11.618 1.00 26.23 193 LEU A O 1
ATOM 1481 N N . LYS A 1 194 ? 23.175 3.160 11.939 1.00 31.03 194 LYS A N 1
ATOM 1482 C CA . LYS A 1 194 ? 21.884 3.690 12.404 1.00 31.03 194 LYS A CA 1
ATOM 1483 C C . LYS A 1 194 ? 20.919 3.492 11.245 1.00 31.03 194 LYS A C 1
ATOM 1485 O O . LYS A 1 194 ? 21.097 4.241 10.295 1.00 31.03 194 LYS A O 1
ATOM 1490 N N . VAL A 1 195 ? 20.019 2.502 11.300 1.00 27.86 195 VAL A N 1
ATOM 1491 C CA . VAL A 1 195 ? 18.818 2.336 10.456 1.00 27.86 195 VAL A CA 1
ATOM 1492 C C . VAL A 1 195 ? 18.214 0.923 10.660 1.00 27.86 195 VAL A C 1
ATOM 1494 O O . VAL A 1 195 ? 18.385 -0.005 9.873 1.00 27.86 195 VAL A O 1
ATOM 1497 N N . LEU A 1 196 ? 17.496 0.777 11.787 1.00 28.08 196 LEU A N 1
ATOM 1498 C CA . LEU A 1 196 ? 16.280 -0.038 11.948 1.00 28.08 196 LEU A CA 1
ATOM 1499 C C . LEU A 1 196 ? 15.250 0.784 12.709 1.00 28.08 196 LEU A C 1
ATOM 1501 O O . LEU A 1 196 ? 15.511 1.141 13.853 1.00 28.08 196 LEU A O 1
ATOM 1505 N N . MET A 1 197 ? 14.085 1.071 12.118 1.00 36.28 197 MET A N 1
ATOM 1506 C CA . MET A 1 197 ? 12.946 1.563 12.879 1.00 36.28 197 MET A CA 1
ATOM 1507 C C . MET A 1 197 ? 11.567 1.365 12.232 1.00 36.28 197 MET A C 1
ATOM 1509 O O . MET A 1 197 ? 11.214 1.941 11.210 1.00 36.28 197 MET A O 1
ATOM 1513 N N . ILE A 1 198 ? 10.741 0.630 12.974 1.00 35.22 198 ILE A N 1
ATOM 1514 C CA . ILE A 1 198 ? 9.321 0.916 13.182 1.00 35.22 198 ILE A CA 1
ATOM 1515 C C . ILE A 1 198 ? 9.237 2.328 13.791 1.00 35.22 198 ILE A C 1
ATOM 1517 O O . ILE A 1 198 ? 9.813 2.562 14.858 1.00 35.22 198 ILE A O 1
ATOM 1521 N N . GLN A 1 199 ? 8.547 3.275 13.150 1.00 35.06 199 GLN A N 1
ATOM 1522 C CA . GLN A 1 199 ? 8.236 4.571 13.762 1.00 35.06 199 GLN A CA 1
ATOM 1523 C C . GLN A 1 199 ? 6.735 4.731 13.984 1.00 35.06 199 GLN A C 1
ATOM 1525 O O . GLN A 1 199 ? 5.926 4.666 13.065 1.00 35.06 199 GLN A O 1
ATOM 1530 N N . ILE A 1 200 ? 6.408 4.960 15.256 1.00 38.72 200 ILE A N 1
ATOM 1531 C CA . ILE A 1 200 ? 5.150 5.512 15.742 1.00 38.72 200 ILE A CA 1
ATOM 1532 C C . ILE A 1 200 ? 5.307 7.028 15.666 1.00 38.72 200 ILE A C 1
ATOM 1534 O O . ILE A 1 200 ? 6.253 7.560 16.251 1.00 38.72 200 ILE A O 1
ATOM 1538 N N . ASN A 1 201 ? 4.435 7.726 14.936 1.00 31.23 201 ASN A N 1
ATOM 1539 C CA . ASN A 1 201 ? 4.541 9.181 14.849 1.00 31.23 201 ASN A CA 1
ATOM 1540 C C . ASN A 1 201 ? 4.320 9.788 16.250 1.00 31.23 201 ASN A C 1
ATOM 1542 O O . ASN A 1 201 ? 3.448 9.348 17.005 1.00 31.23 201 ASN A O 1
ATOM 1546 N N . LYS A 1 202 ? 5.145 10.771 16.628 1.00 38.34 202 LYS A N 1
ATOM 1547 C CA . LYS A 1 202 ? 5.096 11.430 17.938 1.00 38.34 202 LYS A CA 1
ATOM 1548 C C . LYS A 1 202 ? 3.793 12.219 18.092 1.00 38.34 202 LYS A C 1
ATOM 1550 O O . LYS A 1 202 ? 3.711 13.382 17.712 1.00 38.34 202 LYS A O 1
ATOM 1555 N N . GLY A 1 203 ? 2.816 11.585 18.730 1.00 30.47 203 GLY A N 1
ATOM 1556 C CA . GLY A 1 203 ? 1.658 12.229 19.350 1.00 30.47 203 GLY A CA 1
ATOM 1557 C C . GLY A 1 203 ? 1.408 11.700 20.759 1.00 30.47 203 GLY A C 1
ATOM 1558 O O . GLY A 1 203 ? 1.238 12.486 21.682 1.00 30.47 203 GLY A O 1
ATOM 1559 N N . HIS A 1 204 ? 1.484 10.383 20.964 1.00 31.59 204 HIS A N 1
ATOM 1560 C CA . HIS A 1 204 ? 1.254 9.755 22.265 1.00 31.59 204 HIS A CA 1
ATOM 1561 C C . HIS A 1 204 ? 2.314 8.680 22.555 1.00 31.59 204 HIS A C 1
ATOM 1563 O O . HIS A 1 204 ? 2.598 7.805 21.739 1.00 31.59 204 HIS A O 1
ATOM 1569 N N . GLN A 1 205 ? 2.946 8.796 23.725 1.00 33.78 205 GLN A N 1
ATOM 1570 C CA . GLN A 1 205 ? 3.966 7.882 24.236 1.00 33.78 205 GLN A CA 1
ATOM 1571 C C . GLN A 1 205 ? 3.419 6.450 24.395 1.00 33.78 205 GLN A C 1
ATOM 1573 O O . GLN A 1 205 ? 2.297 6.256 24.848 1.00 33.78 205 GLN A O 1
ATOM 1578 N N . TYR A 1 206 ? 4.285 5.460 24.140 1.00 32.81 206 TYR A N 1
ATOM 1579 C CA . TYR A 1 206 ? 4.173 4.075 24.625 1.00 32.81 206 TYR A CA 1
ATOM 1580 C C . TYR A 1 206 ? 3.034 3.207 24.043 1.00 32.81 206 TYR A C 1
ATOM 1582 O O . TYR A 1 206 ? 2.142 2.756 24.757 1.00 32.81 206 TYR A O 1
ATOM 1590 N N . ILE A 1 207 ? 3.140 2.814 22.768 1.00 32.16 207 ILE A N 1
ATOM 1591 C CA . ILE A 1 207 ? 2.547 1.542 22.314 1.00 32.16 207 ILE A CA 1
ATOM 1592 C C . ILE A 1 207 ? 3.674 0.504 22.214 1.00 32.16 207 ILE A C 1
ATOM 1594 O O . ILE A 1 207 ? 4.712 0.735 21.599 1.00 32.16 207 ILE A O 1
ATOM 1598 N N . ARG A 1 208 ? 3.488 -0.609 22.933 1.00 31.00 208 ARG A N 1
ATOM 1599 C CA . ARG A 1 208 ? 4.465 -1.665 23.255 1.00 31.00 208 ARG A CA 1
ATOM 1600 C C . ARG A 1 208 ? 5.295 -2.127 22.044 1.00 31.00 208 ARG A C 1
ATOM 1602 O O . ARG A 1 208 ? 4.812 -2.891 21.213 1.00 31.00 208 ARG A O 1
ATOM 1609 N N . SER A 1 209 ? 6.583 -1.769 22.047 1.00 35.28 209 SER A N 1
ATOM 1610 C CA . SER A 1 209 ? 7.639 -2.238 21.124 1.00 35.28 209 SER A CA 1
ATOM 1611 C C . SER A 1 209 ? 7.661 -3.770 20.923 1.00 35.28 209 SER A C 1
ATOM 1613 O O . SER A 1 209 ? 7.951 -4.262 19.836 1.00 35.28 209 SER A O 1
ATOM 1615 N N . GLN A 1 210 ? 7.248 -4.545 21.932 1.00 27.09 210 GLN A N 1
ATOM 1616 C CA . GLN A 1 210 ? 7.169 -6.008 21.849 1.00 27.09 210 GLN A CA 1
ATOM 1617 C C . GLN A 1 210 ? 6.133 -6.530 20.847 1.00 27.09 210 GLN A C 1
ATOM 1619 O O . GLN A 1 210 ? 6.394 -7.545 20.211 1.00 27.09 210 GLN A O 1
ATOM 1624 N N . ALA A 1 211 ? 4.990 -5.857 20.671 1.00 30.16 211 ALA A N 1
ATOM 1625 C CA . ALA A 1 211 ? 3.926 -6.351 19.795 1.00 30.16 211 ALA A CA 1
ATOM 1626 C C . ALA A 1 211 ? 4.339 -6.310 18.319 1.00 30.16 211 ALA A C 1
ATOM 1628 O O . ALA A 1 211 ? 4.016 -7.221 17.569 1.00 30.16 211 ALA A O 1
ATOM 1629 N N . VAL A 1 212 ? 5.111 -5.297 17.914 1.00 39.06 212 VAL A N 1
ATOM 1630 C CA . VAL A 1 212 ? 5.534 -5.140 16.518 1.00 39.06 212 VAL A CA 1
ATOM 1631 C C . VAL A 1 212 ? 6.628 -6.148 16.154 1.00 39.06 212 VAL A C 1
ATOM 1633 O O . VAL A 1 212 ? 6.558 -6.767 15.095 1.00 39.06 212 VAL A O 1
ATOM 1636 N N . SER A 1 213 ? 7.576 -6.409 17.061 1.00 34.50 213 SER A N 1
ATOM 1637 C CA . SER A 1 213 ? 8.592 -7.454 16.870 1.00 34.50 213 SER A CA 1
ATOM 1638 C C . SER A 1 213 ? 7.992 -8.868 16.856 1.00 34.50 213 SER A C 1
ATOM 1640 O O . SER A 1 213 ? 8.391 -9.686 16.029 1.00 34.50 213 SER A O 1
ATOM 1642 N N . TYR A 1 214 ? 7.001 -9.155 17.713 1.00 31.36 214 TYR A N 1
ATOM 1643 C CA . TYR A 1 214 ? 6.299 -10.449 17.720 1.00 31.36 214 TYR A CA 1
ATOM 1644 C C . TYR A 1 214 ? 5.413 -10.645 16.481 1.00 31.36 214 TYR A C 1
ATOM 1646 O O . TYR A 1 214 ? 5.312 -11.756 15.967 1.00 31.36 214 TYR A O 1
ATOM 1654 N N . PHE A 1 215 ? 4.799 -9.574 15.967 1.00 40.62 215 PHE A N 1
ATOM 1655 C CA . PHE A 1 215 ? 3.957 -9.635 14.770 1.00 40.62 215 PHE A CA 1
ATOM 1656 C C . PHE A 1 215 ? 4.783 -9.903 13.503 1.00 40.62 215 PHE A C 1
ATOM 1658 O O . PHE A 1 215 ? 4.393 -10.725 12.678 1.00 40.62 215 PHE A O 1
ATOM 1665 N N . ILE A 1 216 ? 5.972 -9.294 13.394 1.00 41.53 216 ILE A N 1
ATOM 1666 C CA . ILE A 1 216 ? 6.942 -9.575 12.320 1.00 41.53 216 ILE A CA 1
ATOM 1667 C C . ILE A 1 216 ? 7.471 -11.021 12.414 1.00 41.53 216 ILE A C 1
ATOM 1669 O O . ILE A 1 216 ? 7.661 -11.676 11.389 1.00 41.53 216 ILE A O 1
ATOM 1673 N N . TYR A 1 217 ? 7.664 -11.544 13.632 1.00 36.41 217 TYR A N 1
ATOM 1674 C CA . TYR A 1 217 ? 8.065 -12.937 13.871 1.00 36.41 217 TYR A CA 1
ATOM 1675 C C . TYR A 1 217 ? 6.982 -13.948 13.445 1.00 36.41 217 TYR A C 1
ATOM 1677 O O . TYR A 1 217 ? 7.290 -14.915 12.746 1.00 36.41 217 TYR A O 1
ATOM 1685 N N . LEU A 1 218 ? 5.707 -13.705 13.785 1.00 34.16 218 LEU A N 1
ATOM 1686 C CA . LEU A 1 218 ? 4.590 -14.590 13.419 1.00 34.16 218 LEU A CA 1
ATOM 1687 C C . LEU A 1 218 ? 4.358 -14.655 11.900 1.00 34.16 218 LEU A C 1
ATOM 1689 O O . LEU A 1 218 ? 4.007 -15.708 11.367 1.00 34.16 218 LEU A O 1
ATOM 1693 N N . PHE A 1 219 ? 4.590 -13.544 11.200 1.00 38.69 219 PHE A N 1
ATOM 1694 C CA . PHE A 1 219 ? 4.368 -13.441 9.758 1.00 38.69 219 PHE A CA 1
ATOM 1695 C C . PHE A 1 219 ? 5.333 -14.293 8.926 1.00 38.69 219 PHE A C 1
ATOM 1697 O O . PHE A 1 219 ? 4.969 -14.780 7.856 1.00 38.69 219 PHE A O 1
ATOM 1704 N N . ARG A 1 220 ? 6.558 -14.522 9.420 1.00 38.50 220 ARG A N 1
ATOM 1705 C CA . ARG A 1 220 ? 7.583 -15.265 8.672 1.00 38.50 220 ARG A CA 1
ATOM 1706 C C . ARG A 1 220 ? 7.482 -16.782 8.801 1.00 38.50 220 ARG A C 1
ATOM 1708 O O . ARG A 1 220 ? 7.979 -17.481 7.923 1.00 38.50 220 ARG A O 1
ATOM 1715 N N . HIS A 1 221 ? 6.845 -17.290 9.857 1.00 30.23 221 HIS A N 1
ATOM 1716 C CA . HIS A 1 221 ? 6.769 -18.731 10.100 1.00 30.23 221 HIS A CA 1
ATOM 1717 C C . HIS A 1 221 ? 5.585 -19.432 9.426 1.00 30.23 221 HIS A C 1
ATOM 1719 O O . HIS A 1 221 ? 5.623 -20.656 9.340 1.00 30.23 221 HIS A O 1
ATOM 1725 N N . ASN A 1 222 ? 4.575 -18.707 8.920 1.00 25.53 222 ASN A N 1
ATOM 1726 C CA . ASN A 1 222 ? 3.354 -19.358 8.436 1.00 25.53 222 ASN A CA 1
ATOM 1727 C C . ASN A 1 222 ? 2.889 -19.093 7.001 1.00 25.53 222 ASN A C 1
ATOM 1729 O O . ASN A 1 222 ? 2.042 -19.871 6.582 1.00 25.53 222 ASN A O 1
ATOM 1733 N N . PHE A 1 223 ? 3.378 -18.133 6.195 1.00 30.22 223 PHE A N 1
ATOM 1734 C CA . PHE A 1 223 ? 2.794 -18.016 4.844 1.00 30.22 223 PHE A CA 1
ATOM 1735 C C . PHE A 1 223 ? 3.652 -17.465 3.691 1.00 30.22 223 PHE A C 1
ATOM 1737 O O . PHE A 1 223 ? 4.305 -16.427 3.749 1.00 30.22 223 PHE A O 1
ATOM 1744 N N . VAL A 1 224 ? 3.530 -18.207 2.587 1.00 27.62 224 VAL A N 1
ATOM 1745 C CA . VAL A 1 224 ? 3.837 -17.923 1.181 1.00 27.62 224 VAL A CA 1
ATOM 1746 C C . VAL A 1 224 ? 3.081 -16.679 0.698 1.00 27.62 224 VAL A C 1
ATOM 1748 O O . VAL A 1 224 ? 1.869 -16.694 0.750 1.00 27.62 224 VAL A O 1
ATOM 1751 N N . SER A 1 225 ? 3.750 -15.652 0.160 1.00 28.70 225 SER A N 1
ATOM 1752 C CA . SER A 1 225 ? 3.178 -14.605 -0.726 1.00 28.70 225 SER A CA 1
ATOM 1753 C C . SER A 1 225 ? 1.704 -14.192 -0.499 1.00 28.70 225 SER A C 1
ATOM 1755 O O . SER A 1 225 ? 0.842 -14.501 -1.324 1.00 28.70 225 SER A O 1
ATOM 1757 N N . PHE A 1 226 ? 1.412 -13.403 0.538 1.00 27.30 226 PHE A N 1
ATOM 1758 C CA . PHE A 1 226 ? 0.118 -12.717 0.675 1.00 27.30 226 PHE A CA 1
ATOM 1759 C C . PHE A 1 226 ? 0.317 -11.213 0.850 1.00 27.30 226 PHE A C 1
ATOM 1761 O O . PHE A 1 226 ? 1.216 -10.782 1.563 1.00 27.30 226 PHE A O 1
ATOM 1768 N N . TYR A 1 227 ? -0.501 -10.421 0.152 1.00 32.78 227 TYR A N 1
ATOM 1769 C CA . TYR A 1 227 ? -0.490 -8.967 0.246 1.00 32.78 227 TYR A CA 1
ATOM 1770 C C . TYR A 1 227 ? -1.493 -8.537 1.304 1.00 32.78 227 TYR A C 1
ATOM 1772 O O . TYR A 1 227 ? -2.701 -8.628 1.067 1.00 32.78 227 TYR A O 1
ATOM 1780 N N . PHE A 1 228 ? -1.018 -8.087 2.458 1.00 35.12 228 PHE A N 1
ATOM 1781 C CA . PHE A 1 228 ? -1.897 -7.637 3.526 1.00 35.12 228 PHE A CA 1
ATOM 1782 C C . PHE A 1 228 ? -1.691 -6.156 3.806 1.00 35.12 228 PHE A C 1
ATOM 1784 O O . PHE A 1 228 ? -0.577 -5.685 4.035 1.00 35.12 228 PHE A O 1
ATOM 1791 N N . GLN A 1 229 ? -2.802 -5.428 3.847 1.00 33.75 229 GLN A N 1
ATOM 1792 C CA . GLN A 1 229 ? -2.861 -4.108 4.437 1.00 33.75 229 GLN A CA 1
ATOM 1793 C C . GLN A 1 229 ? -3.758 -4.167 5.670 1.00 33.75 229 GLN A C 1
ATOM 1795 O O . GLN A 1 229 ? -4.964 -4.404 5.565 1.00 33.75 229 GLN A O 1
ATOM 1800 N N . TYR A 1 230 ? -3.150 -3.996 6.842 1.00 39.16 230 TYR A N 1
ATOM 1801 C CA . TYR A 1 230 ? -3.854 -4.007 8.122 1.00 39.16 230 TYR A CA 1
ATOM 1802 C C . TYR A 1 230 ? -4.127 -2.582 8.563 1.00 39.16 230 TYR A C 1
ATOM 1804 O O . TYR A 1 230 ? -3.244 -1.732 8.499 1.00 39.16 230 TYR A O 1
ATOM 1812 N N . VAL A 1 231 ? -5.324 -2.328 9.069 1.00 37.19 231 VAL A N 1
ATOM 1813 C CA . VAL A 1 231 ? -5.683 -1.065 9.710 1.00 37.19 231 VAL A CA 1
ATOM 1814 C C . VAL A 1 231 ? -6.115 -1.389 11.133 1.00 37.19 231 VAL A C 1
ATOM 1816 O O . VAL A 1 231 ? -7.230 -1.863 11.333 1.00 37.19 231 VAL A O 1
ATOM 1819 N N . CYS A 1 232 ? -5.240 -1.172 12.112 1.00 33.75 232 CYS A N 1
ATOM 1820 C CA . CYS A 1 232 ? -5.576 -1.261 13.531 1.00 33.75 232 CYS A CA 1
ATOM 1821 C C . CYS A 1 232 ? -6.064 0.110 14.045 1.00 33.75 232 CYS A C 1
ATOM 1823 O O . CYS A 1 232 ? -5.467 1.138 13.723 1.00 33.75 232 CYS A O 1
ATOM 1825 N N . MET A 1 233 ? -7.161 0.109 14.805 1.00 38.06 233 MET A N 1
ATOM 1826 C CA . MET A 1 233 ? -7.900 1.249 15.370 1.00 38.06 233 MET A CA 1
ATOM 1827 C C . MET A 1 233 ? -7.747 1.339 16.893 1.00 38.06 233 MET A C 1
ATOM 1829 O O . MET A 1 233 ? -7.297 0.356 17.527 1.00 38.06 233 MET A O 1
#

Secondary structure (DSSP, 8-state):
--EEEETT-SS--EEEEEEEEETTEEEEEESS--TT--TT--EEE-SS-------EEEEEEETTS-HHHHHHHHHHHHHHHHHHHHHS---EEEEEETHHHHHHHHHHHHHHTTPPP-GGG--TTHHHHHHHHHTTS--BTTB-EEEEE----GGG-TTSHHHHHHHHT-SS-----HHHHHTT-SS----SSS-------TTSS---HHHHHHHHHHHHHH-SSEEEEEEE-

Radius of gyration: 20.63 Å; chains: 1; bounding box: 53×53×48 Å

Foldseek 3Di:
DFKKWFPPDPDTKIWFFPADPDPPDTDTDTPDDCPPPDPPTDIHTPVHHPDDVALKDKQWDFPPDQLVSQLCSLVVLLVVLVCCCPVVLEAKEKEWEAVVSNQVSQLVVQVVVVADADPPSTHPCLLVSLCVSLVSQAADPSYHYQYDHHYDDPPVDCPGPNNVSNVVSDPAAFDFDPVQVVVVDPPRGDPPDRGDDRDDPPDDDDDDPVVVSVVVVVVVPDDDGITIMMMRD

InterPro domains:
  IPR000194 ATPase, F1/V1/A1 complex, alpha/beta subunit, nucleotide-binding domain [PF00006] (54-192)
  IPR004100 ATPase, F1/V1/A1 complex, alpha/beta subunit, N-terminal domain [PF02874] (10-47)
  IPR027417 P-loop containing nucleoside triphosphate hydrolase [SSF52540] (54-192)
  IPR036121 ATPase, F1/V1/A1 complex, alpha/beta subunit, N-terminal domain superfamily [SSF50615] (5-47)
  IPR050053 ATPase alpha/beta chains [PTHR15184] (53-193)